Protein AF-A0A0P0NIZ8-F1 (afdb_monomer)

Secondary structure (DSSP, 8-state):
-TTTTTS-SEEETTEEESS----HHHHHHHHHHHHHTTT--------PPTT--S---------------------S--EEEEEEEESTTEEEEEETTPPPP-HHHHS-HHHHHHTEEEETTEEEEE-SSSEEEEEEEEE-SS-----STT-SEEEEEEEEESSSEEEEE-TTT--EEEEEE--SEEEEEEEEEE-GGGGGT-SSS---EEEEEEEE-S----EEEE-----

Structure (mmCIF, N/CA/C/O backbone):
data_AF-A0A0P0NIZ8-F1
#
_entry.id   AF-A0A0P0NIZ8-F1
#
loop_
_atom_site.group_PDB
_atom_site.id
_atom_site.type_symbol
_atom_site.label_atom_id
_atom_site.label_alt_id
_atom_site.label_comp_id
_atom_site.label_asym_id
_atom_site.label_entity_id
_atom_site.label_seq_id
_ato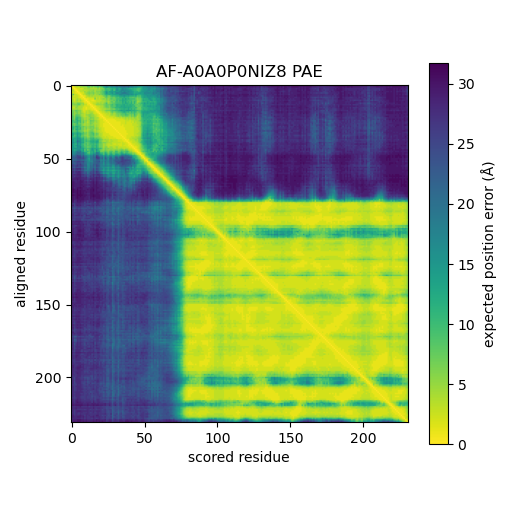m_site.pdbx_PDB_ins_code
_atom_site.Cartn_x
_atom_site.Cartn_y
_atom_site.Cartn_z
_atom_site.occupancy
_atom_site.B_iso_or_equiv
_atom_site.auth_seq_id
_atom_site.auth_comp_id
_atom_site.auth_asym_id
_atom_site.auth_atom_id
_atom_site.pdbx_PDB_model_num
ATOM 1 N N . MET A 1 1 ? -3.706 -0.511 -53.378 1.00 60.12 1 MET A N 1
ATOM 2 C CA . MET A 1 1 ? -2.814 -1.005 -52.304 1.00 60.12 1 MET A CA 1
ATOM 3 C C . MET A 1 1 ? -2.105 -2.236 -52.849 1.00 60.12 1 MET A C 1
ATOM 5 O O . MET A 1 1 ? -2.804 -3.134 -53.308 1.00 60.12 1 MET A O 1
ATOM 9 N N . LYS A 1 2 ? -0.767 -2.252 -52.887 1.00 68.38 2 LYS A N 1
ATOM 10 C CA . LYS A 1 2 ? 0.025 -3.245 -53.646 1.00 68.38 2 LYS A CA 1
ATOM 11 C C . LYS A 1 2 ? -0.230 -4.697 -53.205 1.00 68.38 2 LYS A C 1
ATOM 13 O O . LYS A 1 2 ? -0.306 -5.574 -54.055 1.00 68.38 2 LYS A O 1
ATOM 18 N N . ILE A 1 3 ? -0.518 -4.935 -51.918 1.00 69.38 3 ILE A N 1
ATOM 19 C CA . ILE A 1 3 ? -0.950 -6.257 -51.414 1.00 69.38 3 ILE A CA 1
ATOM 20 C C . ILE A 1 3 ? -2.269 -6.714 -52.054 1.00 69.38 3 ILE A C 1
ATOM 22 O O . ILE A 1 3 ? -2.374 -7.841 -52.527 1.00 69.38 3 ILE A O 1
ATOM 26 N N . LYS A 1 4 ? -3.288 -5.843 -52.094 1.00 70.69 4 LYS A N 1
ATOM 27 C CA . LYS A 1 4 ? -4.622 -6.182 -52.626 1.00 70.69 4 LYS A CA 1
ATOM 28 C C . LYS A 1 4 ? -4.586 -6.505 -54.127 1.00 70.69 4 LYS A C 1
ATOM 30 O O . LYS A 1 4 ? -5.431 -7.253 -54.603 1.00 70.69 4 LYS A O 1
ATOM 35 N N . ASN A 1 5 ? -3.599 -5.964 -54.839 1.00 76.31 5 ASN A N 1
ATOM 36 C CA . ASN A 1 5 ? -3.365 -6.221 -56.259 1.00 76.31 5 ASN A CA 1
ATOM 37 C C . ASN A 1 5 ? -2.444 -7.432 -56.514 1.00 76.31 5 ASN A C 1
ATOM 39 O O . ASN A 1 5 ? -2.192 -7.757 -57.669 1.00 76.31 5 ASN A O 1
ATOM 43 N N . GLY A 1 6 ? -1.929 -8.092 -55.467 1.00 73.69 6 GLY A N 1
ATOM 44 C CA . GLY A 1 6 ? -0.990 -9.213 -55.593 1.00 73.69 6 GLY A CA 1
ATOM 45 C C . GLY A 1 6 ? 0.450 -8.812 -55.943 1.00 73.69 6 GLY A C 1
ATOM 46 O O . GLY A 1 6 ? 1.266 -9.676 -56.242 1.00 73.69 6 GLY A O 1
ATOM 47 N N . GLU A 1 7 ? 0.778 -7.520 -55.889 1.00 72.44 7 GLU A N 1
ATOM 48 C CA . GLU A 1 7 ? 2.098 -6.965 -56.229 1.00 72.44 7 GLU A CA 1
ATOM 49 C C . GLU A 1 7 ? 3.090 -7.008 -55.047 1.00 72.44 7 GLU A C 1
ATOM 51 O O . GLU A 1 7 ? 4.260 -6.674 -55.216 1.00 72.44 7 GLU A O 1
ATOM 56 N N . ALA A 1 8 ? 2.642 -7.389 -53.843 1.00 72.56 8 ALA A N 1
ATOM 57 C CA . ALA A 1 8 ? 3.484 -7.531 -52.654 1.00 72.56 8 ALA A CA 1
ATOM 58 C C . ALA A 1 8 ? 2.950 -8.598 -51.682 1.00 72.56 8 ALA A C 1
ATOM 60 O O . ALA A 1 8 ? 1.738 -8.759 -51.532 1.00 72.56 8 ALA A O 1
ATOM 61 N N . VAL A 1 9 ? 3.858 -9.297 -50.989 1.00 76.12 9 VAL A N 1
ATOM 62 C CA . VAL A 1 9 ? 3.536 -10.401 -50.059 1.00 76.12 9 VAL A CA 1
ATOM 63 C C . VAL A 1 9 ? 3.119 -9.895 -48.672 1.00 76.12 9 VAL A C 1
ATOM 65 O O . VAL A 1 9 ? 2.267 -10.504 -48.019 1.00 76.12 9 VAL A O 1
ATOM 68 N N . TYR A 1 10 ? 3.726 -8.801 -48.206 1.00 75.56 10 TYR A N 1
ATOM 69 C CA . TYR A 1 10 ? 3.501 -8.210 -46.887 1.00 75.56 10 TYR A CA 1
ATOM 70 C C . TYR A 1 10 ? 3.932 -6.733 -46.876 1.00 75.56 10 TYR A C 1
ATOM 72 O O . TYR A 1 10 ? 4.846 -6.350 -47.605 1.00 75.56 10 TYR A O 1
ATOM 80 N N . GLU A 1 11 ? 3.289 -5.913 -46.048 1.00 77.00 11 GLU A N 1
ATOM 81 C CA . GLU A 1 11 ? 3.564 -4.480 -45.890 1.00 77.00 11 GLU A CA 1
ATOM 82 C C . GLU A 1 11 ? 3.472 -4.126 -44.404 1.00 77.00 11 GLU A C 1
ATOM 84 O O . GLU A 1 11 ? 2.542 -4.563 -43.723 1.00 77.00 11 GLU A O 1
ATOM 89 N N . ARG A 1 12 ? 4.428 -3.338 -43.908 1.00 68.88 12 ARG A N 1
ATOM 90 C CA . ARG A 1 12 ? 4.410 -2.741 -42.566 1.00 68.88 12 ARG A CA 1
ATOM 91 C C . ARG A 1 12 ? 4.925 -1.312 -42.666 1.00 68.88 12 ARG A C 1
ATOM 93 O O . ARG A 1 12 ? 5.978 -1.111 -43.261 1.00 68.88 12 ARG A O 1
ATOM 100 N N . ASP A 1 13 ? 4.198 -0.348 -42.106 1.00 66.81 13 ASP A N 1
ATOM 101 C CA . ASP A 1 13 ? 4.571 1.076 -42.103 1.00 66.81 13 ASP A CA 1
ATOM 102 C C . ASP A 1 13 ? 4.991 1.602 -43.488 1.00 66.81 13 ASP A C 1
ATOM 104 O O . ASP A 1 13 ? 5.983 2.310 -43.637 1.00 66.81 13 ASP A O 1
ATOM 108 N N . SER A 1 14 ? 4.236 1.238 -44.532 1.00 71.00 14 SER A N 1
ATOM 109 C CA . SER A 1 14 ? 4.512 1.578 -45.943 1.00 71.00 14 SER A CA 1
ATOM 110 C C . SER A 1 14 ? 5.771 0.936 -46.557 1.00 71.00 14 SER A C 1
ATOM 112 O O . SER A 1 14 ? 6.142 1.266 -47.685 1.00 71.00 14 SER A O 1
ATOM 114 N N . VAL A 1 15 ? 6.415 -0.010 -45.864 1.00 69.50 15 VAL A N 1
ATOM 115 C CA . VAL A 1 15 ? 7.552 -0.799 -46.363 1.00 69.50 15 VAL A CA 1
ATOM 116 C C . VAL A 1 15 ? 7.074 -2.179 -46.804 1.00 69.50 15 VAL A C 1
ATOM 118 O O . VAL A 1 15 ? 6.389 -2.877 -46.057 1.00 69.50 15 VAL A O 1
ATOM 121 N N . LEU A 1 16 ? 7.449 -2.584 -48.020 1.00 77.25 16 LEU A N 1
ATOM 122 C CA . LEU A 1 16 ? 7.128 -3.901 -48.573 1.00 77.25 16 LEU A CA 1
ATOM 123 C C . LEU A 1 16 ? 8.183 -4.931 -48.173 1.00 77.25 16 LEU A C 1
ATOM 125 O O . LEU A 1 16 ? 9.378 -4.641 -48.180 1.00 77.25 16 LEU A O 1
ATOM 129 N N . PHE A 1 17 ? 7.736 -6.150 -47.885 1.00 70.12 17 PHE A N 1
ATOM 130 C CA . PHE A 1 17 ? 8.608 -7.276 -47.572 1.00 70.12 17 PHE A CA 1
ATOM 131 C C . PHE A 1 17 ? 8.283 -8.470 -48.468 1.00 70.12 17 PHE A C 1
ATOM 133 O O . PHE A 1 17 ? 7.116 -8.803 -48.687 1.00 70.12 17 PHE A O 1
ATOM 140 N N . ASP A 1 18 ? 9.329 -9.172 -48.901 1.00 77.06 18 ASP A N 1
ATOM 141 C CA . ASP A 1 18 ? 9.214 -10.366 -49.751 1.00 77.06 18 ASP A CA 1
ATOM 142 C C . ASP A 1 18 ? 8.766 -11.616 -48.974 1.00 77.06 18 ASP A C 1
ATOM 144 O O . ASP A 1 18 ? 8.373 -12.625 -49.557 1.00 77.06 18 ASP A O 1
ATOM 148 N N . LYS A 1 19 ? 8.808 -11.559 -47.637 1.00 73.62 19 LYS A N 1
ATOM 149 C CA . LYS A 1 19 ? 8.381 -12.632 -46.733 1.00 73.62 19 LYS A CA 1
ATOM 150 C C . LYS A 1 19 ? 7.502 -12.085 -45.617 1.00 73.62 19 LYS A C 1
ATOM 152 O O . LYS A 1 19 ? 7.750 -10.998 -45.099 1.00 73.62 19 LYS A O 1
ATOM 157 N N . LYS A 1 20 ? 6.507 -12.872 -45.198 1.00 73.88 20 LYS A N 1
ATOM 158 C CA . LYS A 1 20 ? 5.717 -12.558 -44.001 1.00 73.88 20 LYS A CA 1
ATOM 159 C C . LYS A 1 20 ? 6.615 -12.651 -42.771 1.00 73.88 20 LYS A C 1
ATOM 161 O O . LYS A 1 20 ? 7.209 -13.696 -42.513 1.00 73.88 20 LYS A O 1
ATOM 166 N N . ILE A 1 21 ? 6.707 -11.559 -42.021 1.00 67.69 21 ILE A N 1
ATOM 167 C CA . ILE A 1 21 ? 7.424 -11.506 -40.748 1.00 67.69 21 ILE A CA 1
ATOM 168 C C . ILE A 1 21 ? 6.370 -11.505 -39.647 1.00 67.69 21 ILE A C 1
ATOM 170 O O . ILE A 1 21 ? 5.616 -10.546 -39.509 1.00 67.69 21 ILE A O 1
ATOM 174 N N . TYR A 1 22 ? 6.303 -12.596 -38.887 1.00 69.88 22 TYR A N 1
ATOM 175 C CA . TYR A 1 22 ? 5.360 -12.732 -37.782 1.00 69.88 22 TYR A CA 1
ATOM 176 C C . TYR A 1 22 ? 5.986 -12.230 -36.475 1.00 69.88 22 TYR A C 1
ATOM 178 O O . TYR A 1 22 ? 7.102 -12.642 -36.143 1.00 69.88 22 TYR A O 1
ATOM 186 N N . PRO A 1 23 ? 5.286 -11.387 -35.696 1.00 69.75 23 PRO A N 1
ATOM 187 C CA . PRO A 1 23 ? 5.745 -10.984 -34.375 1.00 69.75 23 PRO A CA 1
ATOM 188 C C . PRO A 1 23 ? 5.467 -12.114 -33.371 1.00 69.75 23 PRO A C 1
ATOM 190 O O . PRO A 1 23 ? 4.468 -12.103 -32.656 1.00 69.75 23 PRO A O 1
ATOM 193 N N . TYR A 1 24 ? 6.333 -13.130 -33.340 1.00 72.62 24 TYR A N 1
ATOM 194 C CA . TYR A 1 24 ? 6.131 -14.332 -32.519 1.00 72.62 24 TYR A CA 1
ATOM 195 C C . TYR A 1 24 ? 5.934 -14.037 -31.029 1.00 72.62 24 TYR A C 1
ATOM 197 O O . TYR A 1 24 ? 5.112 -14.693 -30.394 1.00 72.62 24 TYR A O 1
ATOM 205 N N . SER A 1 25 ? 6.635 -13.044 -30.478 1.00 69.38 25 SER A N 1
ATOM 206 C CA . SER A 1 25 ? 6.474 -12.616 -29.082 1.00 69.38 25 SER A CA 1
ATOM 207 C C . SER A 1 25 ? 5.047 -12.142 -28.797 1.00 69.38 25 SER A C 1
ATOM 209 O O . SER A 1 25 ? 4.418 -12.608 -27.852 1.00 69.38 25 SER A O 1
ATOM 211 N N . VAL A 1 26 ? 4.505 -11.294 -29.674 1.00 70.44 26 VAL A N 1
ATOM 212 C CA . VAL A 1 26 ? 3.126 -10.791 -29.604 1.00 70.44 26 VAL A CA 1
ATOM 213 C C . VAL A 1 26 ? 2.130 -11.939 -29.701 1.00 70.44 26 VAL A C 1
ATOM 215 O O . VAL A 1 26 ? 1.246 -12.071 -28.861 1.00 70.44 26 VAL A O 1
ATOM 218 N N . ILE A 1 27 ? 2.285 -12.793 -30.715 1.00 77.00 27 ILE A N 1
ATOM 219 C CA . ILE A 1 27 ? 1.380 -13.924 -30.951 1.00 77.00 27 ILE A CA 1
ATOM 220 C C . ILE A 1 27 ? 1.380 -14.866 -29.743 1.00 77.00 27 ILE A C 1
ATOM 222 O O . ILE A 1 27 ? 0.319 -15.309 -29.312 1.00 77.00 27 ILE A O 1
ATOM 226 N N . THR A 1 28 ? 2.552 -15.137 -29.165 1.00 75.31 28 THR A N 1
ATOM 227 C CA . THR A 1 28 ? 2.692 -16.003 -27.986 1.00 75.31 28 THR A CA 1
ATOM 228 C C . THR A 1 28 ? 2.049 -15.376 -26.752 1.00 75.31 28 THR A C 1
ATOM 230 O O . THR A 1 28 ? 1.343 -16.071 -26.027 1.00 75.31 28 THR A O 1
ATOM 233 N N . ALA A 1 29 ? 2.220 -14.070 -26.534 1.00 73.75 29 ALA A N 1
ATOM 234 C CA . ALA A 1 29 ? 1.594 -13.364 -25.419 1.00 73.75 29 ALA A CA 1
ATOM 235 C C . ALA A 1 29 ? 0.059 -13.340 -25.539 1.00 73.75 29 ALA A C 1
ATOM 237 O O . ALA A 1 29 ? -0.638 -13.622 -24.567 1.00 73.75 29 ALA A O 1
ATOM 238 N N . LEU A 1 30 ? -0.474 -13.087 -26.740 1.00 79.19 30 LEU A N 1
ATOM 239 C CA . LEU A 1 30 ? -1.917 -13.139 -27.009 1.00 79.19 30 LEU A CA 1
A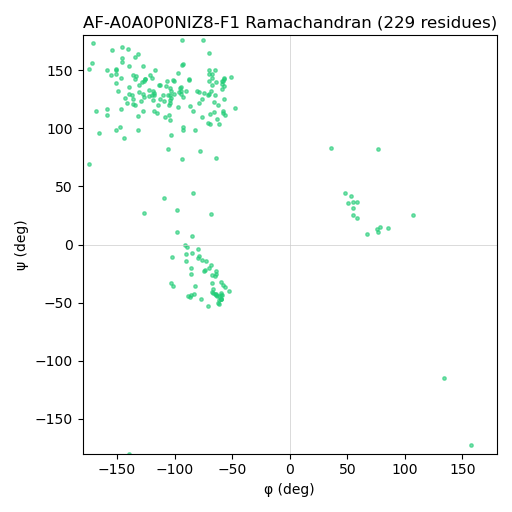TOM 240 C C . LEU A 1 30 ? -2.473 -14.556 -26.822 1.00 79.19 30 LEU A C 1
ATOM 242 O O . LEU A 1 30 ? -3.525 -14.730 -26.210 1.00 79.19 30 LEU A O 1
ATOM 246 N N . LEU A 1 31 ? -1.758 -15.577 -27.301 1.00 82.00 31 LEU A N 1
ATOM 247 C CA . LEU A 1 31 ? -2.151 -16.974 -27.120 1.00 82.00 31 LEU A CA 1
ATOM 248 C C . LEU A 1 31 ? -2.157 -17.366 -25.638 1.00 82.00 31 LEU A C 1
ATOM 250 O O . LEU A 1 31 ? -3.107 -17.989 -25.169 1.00 82.00 31 LEU A O 1
ATOM 254 N N . TYR A 1 32 ? -1.127 -16.968 -24.893 1.00 76.88 32 TYR A N 1
ATOM 255 C CA . TYR A 1 32 ? -1.057 -17.175 -23.451 1.00 76.88 32 TYR A CA 1
ATOM 256 C C . TYR A 1 32 ? -2.223 -16.486 -22.731 1.00 76.88 32 TYR A C 1
ATOM 258 O O . TYR A 1 32 ? -2.899 -17.118 -21.920 1.00 76.88 32 TYR A O 1
ATOM 266 N N . ALA A 1 33 ? -2.521 -15.228 -23.062 1.00 76.75 33 ALA A N 1
ATOM 267 C CA . ALA A 1 33 ? -3.657 -14.503 -22.497 1.00 76.75 33 ALA A CA 1
ATOM 268 C C . ALA A 1 33 ? -4.991 -15.211 -22.792 1.00 76.75 33 ALA A C 1
ATOM 270 O O . ALA A 1 33 ? -5.801 -15.391 -21.885 1.00 76.75 33 ALA A O 1
ATOM 271 N N . ALA A 1 34 ? -5.189 -15.686 -24.027 1.00 81.88 34 ALA A N 1
ATOM 272 C CA . ALA A 1 34 ? -6.382 -16.431 -24.418 1.00 81.88 34 ALA A CA 1
ATOM 273 C C . ALA A 1 34 ? -6.548 -17.715 -23.593 1.00 81.88 34 ALA A C 1
ATOM 275 O O . ALA A 1 34 ? -7.628 -17.954 -23.060 1.00 81.88 34 ALA A O 1
ATOM 276 N N . ILE A 1 35 ? -5.484 -18.510 -23.432 1.00 79.44 35 ILE A N 1
ATOM 277 C CA . ILE A 1 35 ? -5.513 -19.752 -22.640 1.00 79.44 35 ILE A CA 1
ATOM 278 C C . ILE A 1 35 ? -5.927 -19.465 -21.192 1.00 79.44 35 ILE A C 1
ATOM 280 O O . ILE A 1 35 ? -6.773 -20.166 -20.639 1.00 79.44 35 ILE A O 1
ATOM 284 N N . ASN A 1 36 ? -5.383 -18.402 -20.599 1.00 74.19 36 ASN A N 1
ATOM 285 C CA . ASN A 1 36 ? -5.707 -18.002 -19.229 1.00 74.19 36 ASN A CA 1
ATOM 286 C C . ASN A 1 36 ? -7.107 -17.376 -19.087 1.00 74.19 36 ASN A C 1
ATOM 288 O O . ASN A 1 36 ? -7.628 -17.285 -17.980 1.00 74.19 36 ASN A O 1
ATOM 292 N N . CYS A 1 37 ? -7.740 -16.998 -20.198 1.00 72.44 37 CYS A N 1
ATOM 293 C CA . CYS A 1 37 ? -9.093 -16.446 -20.257 1.00 72.44 37 CYS A CA 1
ATOM 294 C C . CYS A 1 37 ? -10.088 -17.441 -20.884 1.00 72.44 37 CYS A C 1
ATOM 296 O O . CYS A 1 37 ? -10.945 -17.054 -21.677 1.00 72.44 37 CYS A O 1
ATOM 298 N N . ASN A 1 38 ? -9.979 -18.736 -20.561 1.00 81.56 38 ASN A N 1
ATOM 299 C CA . ASN A 1 38 ? -10.848 -19.805 -21.083 1.00 81.56 38 ASN A CA 1
ATOM 300 C C . ASN A 1 38 ? -10.931 -19.846 -22.622 1.00 81.56 38 ASN A C 1
ATOM 302 O O . ASN A 1 38 ? -12.005 -20.031 -23.195 1.00 81.56 38 ASN A O 1
ATOM 306 N N . ASN A 1 39 ? -9.794 -19.670 -23.298 1.00 80.12 39 ASN A N 1
ATOM 307 C CA . ASN A 1 39 ? -9.677 -19.573 -24.758 1.00 80.12 39 ASN A CA 1
ATOM 308 C C . ASN A 1 39 ? -10.490 -18.427 -25.387 1.00 80.12 39 ASN A C 1
ATOM 310 O O . ASN A 1 39 ? -10.798 -18.472 -26.578 1.00 80.12 39 ASN A O 1
ATOM 314 N N . SER A 1 40 ? -10.823 -17.393 -24.614 1.00 73.94 40 SER A N 1
ATOM 315 C CA . SER A 1 40 ? -11.511 -16.195 -25.091 1.00 73.94 40 SER A CA 1
ATOM 316 C C . SER A 1 40 ? -10.583 -14.990 -24.996 1.00 73.94 40 SER A C 1
ATOM 318 O O . SER A 1 40 ? -10.074 -14.675 -23.925 1.00 73.94 40 SER A O 1
ATOM 320 N N . LEU A 1 41 ? -10.388 -14.281 -26.107 1.00 79.19 41 LEU A N 1
ATOM 321 C CA . LEU A 1 41 ? -9.575 -13.068 -26.160 1.00 79.19 41 LEU A CA 1
ATOM 322 C C . LEU A 1 41 ? -10.291 -12.000 -26.986 1.00 79.19 41 LEU A C 1
ATOM 324 O O . LEU A 1 41 ? -10.551 -12.205 -28.169 1.00 79.19 41 LEU A O 1
ATOM 328 N N . ASN A 1 42 ? -10.571 -10.854 -26.365 1.00 73.44 42 ASN A N 1
ATOM 329 C CA . ASN A 1 42 ? -11.090 -9.668 -27.042 1.00 73.44 42 ASN A CA 1
ATOM 330 C C . ASN A 1 42 ? -9.984 -8.614 -27.088 1.00 73.44 42 ASN A C 1
ATOM 332 O O . ASN A 1 42 ? -9.616 -8.060 -26.056 1.00 73.44 42 ASN A O 1
ATOM 336 N N . VAL A 1 43 ? -9.449 -8.358 -28.281 1.00 69.56 43 VAL A N 1
ATOM 337 C CA . VAL A 1 43 ? -8.431 -7.325 -28.509 1.00 69.56 43 VAL A CA 1
ATOM 338 C C . VAL A 1 43 ? -9.139 -6.076 -29.022 1.00 69.56 43 VAL A C 1
ATOM 340 O O . VAL A 1 43 ? -9.794 -6.133 -30.060 1.00 69.56 43 VAL A O 1
ATOM 343 N N . ILE A 1 44 ? -9.047 -4.975 -28.272 1.00 66.06 44 ILE A N 1
ATOM 344 C CA . ILE A 1 44 ? -9.712 -3.705 -28.610 1.00 66.06 44 ILE A CA 1
ATOM 345 C C . ILE A 1 44 ? -8.843 -2.878 -29.563 1.00 66.06 44 ILE A C 1
ATOM 347 O O . ILE A 1 44 ? -9.355 -2.345 -30.543 1.00 66.06 44 ILE A O 1
ATOM 351 N N . ASP A 1 45 ? -7.538 -2.806 -29.296 1.00 55.59 45 ASP A N 1
ATOM 352 C CA . ASP A 1 45 ? -6.556 -2.133 -30.144 1.00 55.59 45 ASP A CA 1
ATOM 353 C C . ASP A 1 45 ? -5.179 -2.796 -29.990 1.00 55.59 45 ASP A C 1
ATOM 355 O O . ASP A 1 45 ? -4.863 -3.373 -28.946 1.00 55.59 45 ASP A O 1
ATOM 359 N N . PHE A 1 46 ? -4.376 -2.744 -31.049 1.00 60.19 46 PHE A N 1
ATOM 360 C CA . PHE A 1 46 ? -3.004 -3.230 -31.073 1.00 60.19 46 PHE A CA 1
ATOM 361 C C . PHE A 1 46 ? -2.167 -2.369 -32.028 1.00 60.19 46 PHE A C 1
ATOM 363 O O . PHE A 1 46 ? -2.199 -2.562 -33.245 1.00 60.19 46 PHE A O 1
ATOM 370 N N . GLY A 1 47 ? -1.385 -1.436 -31.481 1.00 56.84 47 GLY A N 1
ATOM 371 C CA . GLY A 1 47 ? -0.510 -0.564 -32.261 1.00 56.84 47 GLY A CA 1
ATOM 372 C C . GLY A 1 47 ? 0.382 0.319 -31.388 1.00 56.84 47 G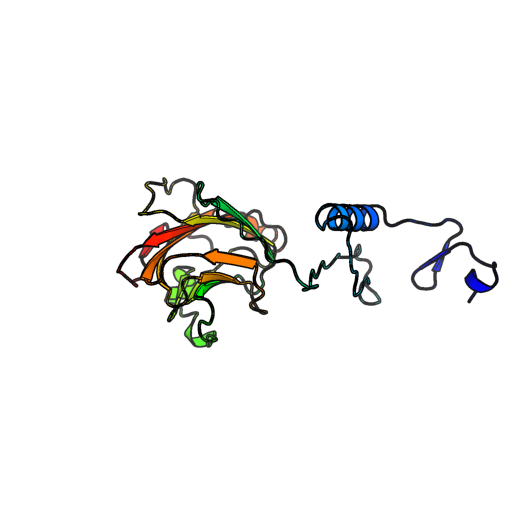LY A C 1
ATOM 373 O O . GLY A 1 47 ? 0.026 0.662 -30.265 1.00 56.84 47 GLY A O 1
ATOM 374 N N . GLY A 1 48 ? 1.561 0.669 -31.906 1.00 54.84 48 GLY A N 1
ATOM 375 C CA . GLY A 1 48 ? 2.417 1.720 -31.353 1.00 54.84 48 GLY A CA 1
ATOM 376 C C . GLY A 1 48 ? 2.196 3.029 -32.111 1.00 54.84 48 GLY A C 1
ATOM 377 O O . GLY A 1 48 ? 1.908 3.008 -33.307 1.00 54.84 48 GLY A O 1
ATOM 378 N N . SER A 1 49 ? 2.319 4.165 -31.421 1.00 40.78 49 SER A N 1
ATOM 379 C CA . SER A 1 49 ? 2.246 5.492 -32.043 1.00 40.78 49 SER A CA 1
ATOM 380 C C . SER A 1 49 ? 3.298 5.639 -33.153 1.00 40.78 49 SER A C 1
ATOM 382 O O . SER A 1 49 ? 4.448 5.225 -32.988 1.00 40.78 49 SER A O 1
ATOM 384 N N . LEU A 1 50 ? 2.886 6.220 -34.282 1.00 39.50 50 LEU A N 1
ATOM 385 C CA . LEU A 1 50 ? 3.701 6.484 -35.469 1.00 39.50 50 LEU A CA 1
ATOM 386 C C . LEU A 1 50 ? 5.048 7.141 -35.102 1.00 39.50 50 LEU A C 1
ATOM 388 O O . LEU A 1 50 ? 5.073 8.271 -34.621 1.00 39.50 50 LEU A O 1
ATOM 392 N N . GLY A 1 51 ? 6.163 6.463 -35.405 1.00 37.62 51 GLY A N 1
ATOM 393 C CA . GLY A 1 51 ? 7.471 7.112 -35.572 1.00 37.62 51 GLY A CA 1
ATOM 394 C C . GLY A 1 51 ? 8.533 6.931 -34.481 1.00 37.62 51 GLY A C 1
ATOM 395 O O . GLY A 1 51 ? 9.412 7.782 -34.389 1.00 37.62 51 GLY A O 1
ATOM 396 N N . SER A 1 52 ? 8.523 5.858 -33.685 1.00 36.84 52 SER A N 1
ATOM 397 C CA . SER A 1 52 ? 9.675 5.539 -32.822 1.00 36.84 52 SER A CA 1
ATOM 398 C C . SER A 1 52 ? 10.263 4.169 -33.157 1.00 36.84 52 SER A C 1
ATOM 400 O O . SER A 1 52 ? 9.541 3.178 -33.199 1.00 36.84 52 SER A O 1
ATOM 402 N N . ASP A 1 53 ? 11.581 4.109 -33.371 1.00 39.72 53 ASP A N 1
ATOM 403 C CA . ASP A 1 53 ? 12.376 2.888 -33.609 1.00 39.72 53 ASP A CA 1
ATOM 404 C C . ASP A 1 53 ? 12.481 1.971 -32.363 1.00 39.72 53 ASP A C 1
ATOM 406 O O . ASP A 1 53 ? 13.435 1.211 -32.193 1.00 39.72 53 ASP A O 1
ATOM 410 N N . LEU A 1 54 ? 11.503 2.038 -31.457 1.00 34.34 54 LEU A N 1
ATOM 411 C CA . LEU A 1 54 ? 11.413 1.207 -30.262 1.00 34.34 54 LEU A CA 1
ATOM 412 C C . LEU A 1 54 ? 10.684 -0.108 -30.594 1.00 34.34 54 LEU A C 1
ATOM 414 O O . LEU A 1 54 ? 9.709 -0.100 -31.351 1.00 34.34 54 LEU A O 1
ATOM 418 N N . PRO A 1 55 ? 11.098 -1.257 -30.025 1.00 36.97 55 PRO A N 1
ATOM 419 C CA . PRO A 1 55 ? 10.308 -2.477 -30.128 1.00 36.97 55 PRO A CA 1
ATOM 420 C C . PRO A 1 55 ? 8.901 -2.223 -29.551 1.00 36.97 55 PRO A C 1
ATOM 422 O O . PRO A 1 55 ? 8.769 -1.483 -28.573 1.00 36.97 55 PRO A O 1
ATOM 425 N N . PRO A 1 56 ? 7.840 -2.801 -30.142 1.00 39.50 56 PRO A N 1
ATOM 426 C CA . PRO A 1 56 ? 6.467 -2.502 -29.751 1.00 39.50 56 PRO A CA 1
ATOM 427 C C . PRO A 1 56 ? 6.253 -2.809 -28.263 1.00 39.50 56 PRO A C 1
ATOM 429 O O . PRO A 1 56 ? 6.318 -3.968 -27.853 1.00 39.50 56 PRO A O 1
ATOM 432 N N . LYS A 1 57 ? 5.987 -1.772 -27.458 1.00 40.16 57 LYS A N 1
ATOM 433 C CA . LYS A 1 57 ? 5.509 -1.920 -26.078 1.00 40.16 57 LYS A CA 1
ATOM 434 C C . LYS A 1 57 ? 4.078 -2.466 -26.138 1.00 40.16 57 LYS A C 1
ATOM 436 O O . LYS A 1 57 ? 3.181 -1.783 -26.630 1.00 40.16 57 LYS A O 1
ATOM 441 N N . LEU A 1 58 ? 3.861 -3.707 -25.692 1.00 36.03 58 LEU A N 1
ATOM 442 C CA . LEU A 1 58 ? 2.510 -4.252 -25.537 1.00 36.03 58 LEU A CA 1
ATOM 443 C C . LEU A 1 58 ? 1.871 -3.655 -24.281 1.00 36.03 58 LEU A C 1
ATOM 445 O O . LEU A 1 58 ? 2.234 -4.030 -23.170 1.00 36.03 58 LEU A O 1
ATOM 449 N N . TYR A 1 59 ? 0.877 -2.789 -24.459 1.00 33.72 59 TYR A N 1
ATOM 450 C CA . TYR A 1 59 ? -0.084 -2.479 -23.405 1.00 33.72 59 TYR A CA 1
ATOM 451 C C . TYR A 1 59 ? -1.192 -3.540 -23.423 1.00 33.72 59 TYR A C 1
ATOM 4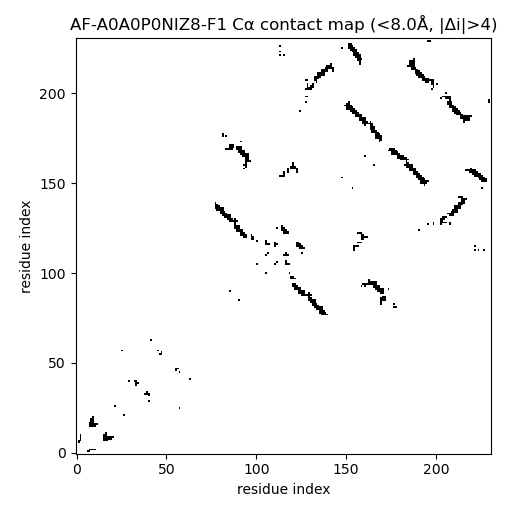53 O O . TYR A 1 59 ? -1.941 -3.643 -24.393 1.00 33.72 59 TYR A O 1
ATOM 461 N N . PHE A 1 60 ? -1.310 -4.340 -22.361 1.00 34.16 60 PHE A N 1
ATOM 462 C CA . PHE A 1 60 ? -2.479 -5.193 -22.141 1.00 34.16 60 PHE A CA 1
ATOM 463 C C . PHE A 1 60 ? -3.496 -4.443 -21.276 1.00 34.16 60 PHE A C 1
ATOM 465 O O . PHE A 1 60 ? -3.360 -4.385 -20.059 1.00 34.16 60 PHE A O 1
ATOM 472 N N . GLY A 1 61 ? -4.536 -3.886 -21.899 1.00 31.33 61 GLY A N 1
ATOM 473 C CA . GLY A 1 61 ? -5.750 -3.464 -21.199 1.00 31.33 61 GLY A CA 1
ATOM 474 C C . GLY A 1 61 ? -6.776 -4.595 -21.219 1.00 31.33 61 GLY A C 1
ATOM 475 O O . GLY A 1 61 ? -7.468 -4.777 -22.219 1.00 31.33 61 GLY A O 1
ATOM 476 N N . LEU A 1 62 ? -6.878 -5.379 -20.142 1.00 31.39 62 LEU A N 1
ATOM 477 C CA . LEU A 1 62 ? -7.949 -6.368 -19.989 1.00 31.39 62 LEU A CA 1
ATOM 478 C C . LEU A 1 62 ? -9.211 -5.659 -19.471 1.00 31.39 62 LEU A C 1
ATOM 480 O O . LEU A 1 62 ? -9.353 -5.440 -18.274 1.00 31.39 62 LEU A O 1
ATOM 484 N N . PHE A 1 63 ? -10.155 -5.328 -20.353 1.00 31.52 63 PHE A N 1
ATOM 485 C CA . PHE A 1 63 ? -11.518 -4.985 -19.938 1.00 31.52 63 PHE A CA 1
ATOM 486 C C . PHE A 1 63 ? -12.553 -5.693 -20.810 1.00 31.52 63 PHE A C 1
ATOM 488 O O . PHE A 1 63 ? -12.619 -5.518 -22.023 1.00 31.52 63 PHE A O 1
ATOM 495 N N . GLY A 1 64 ? -13.386 -6.499 -20.153 1.00 30.72 64 GLY A N 1
ATOM 496 C CA . GLY A 1 64 ? -14.465 -7.253 -20.778 1.00 30.72 64 GLY A CA 1
ATOM 497 C C . GLY A 1 64 ? -15.324 -7.978 -19.748 1.00 30.72 64 GLY A C 1
ATOM 498 O O . GLY A 1 64 ? -15.312 -9.202 -19.670 1.00 30.72 64 GLY A O 1
ATOM 499 N N . LEU A 1 65 ? -16.079 -7.213 -18.958 1.00 36.69 65 LEU A N 1
ATOM 500 C CA . LEU A 1 65 ? -17.211 -7.708 -18.174 1.00 36.69 65 LEU A CA 1
ATOM 501 C C . LEU A 1 65 ? -18.238 -8.391 -19.092 1.00 36.69 65 LEU A C 1
ATOM 503 O O . LEU A 1 65 ? -18.788 -7.743 -19.982 1.00 36.69 65 LEU A O 1
ATOM 507 N N . LYS A 1 66 ? -18.587 -9.647 -18.788 1.00 29.69 66 LYS A N 1
ATOM 508 C CA . LYS A 1 66 ? -19.986 -10.092 -18.644 1.00 29.69 66 LYS A CA 1
ATOM 509 C C . LYS A 1 66 ? -20.079 -11.486 -18.013 1.00 29.69 66 LYS A C 1
ATOM 511 O O . LYS A 1 66 ? -19.739 -12.486 -18.627 1.00 29.69 66 LYS A O 1
ATOM 516 N N . GLY A 1 67 ? -20.667 -11.513 -16.815 1.00 34.25 67 GLY A N 1
ATOM 517 C CA . GLY A 1 67 ? -21.660 -12.517 -16.430 1.00 34.25 67 GLY A CA 1
ATOM 518 C C . GLY A 1 67 ? -21.156 -13.914 -16.079 1.00 34.25 67 GLY A C 1
ATOM 519 O O . GLY A 1 67 ? -21.318 -14.846 -16.854 1.00 34.25 67 GLY A O 1
ATOM 520 N N . GLY A 1 68 ? -20.702 -14.088 -14.841 1.00 26.31 68 GLY A N 1
ATOM 521 C CA . GLY A 1 68 ? -20.574 -15.408 -14.235 1.00 26.31 68 GLY A CA 1
ATOM 522 C C . GLY A 1 68 ? -20.374 -15.293 -12.735 1.00 26.31 68 GLY A C 1
ATOM 523 O O . GLY A 1 68 ? -19.256 -15.101 -12.278 1.00 26.31 68 GLY A O 1
ATOM 524 N N . ARG A 1 69 ? -21.460 -15.409 -11.960 1.00 38.62 69 ARG A N 1
ATOM 525 C CA . ARG A 1 69 ? -21.366 -15.678 -10.520 1.00 38.62 69 ARG A CA 1
ATOM 526 C C . ARG A 1 69 ? -20.556 -16.959 -10.342 1.00 38.62 69 ARG A C 1
ATOM 528 O O . ARG A 1 69 ? -21.054 -18.027 -10.680 1.00 38.62 69 ARG A O 1
ATOM 535 N N . HIS A 1 70 ? -19.355 -16.861 -9.792 1.00 31.00 70 HIS A N 1
ATOM 536 C CA . HIS A 1 70 ? -18.701 -17.998 -9.164 1.00 31.00 70 HIS A CA 1
ATOM 537 C C . HIS A 1 70 ? -18.172 -17.567 -7.805 1.00 31.00 70 HIS A C 1
ATOM 539 O O . HIS A 1 70 ? -17.118 -16.954 -7.680 1.00 31.00 70 HIS A O 1
ATOM 545 N N . ASN A 1 71 ? -18.968 -17.907 -6.792 1.00 27.56 71 ASN A N 1
ATOM 546 C CA . ASN A 1 71 ? -18.550 -17.935 -5.404 1.00 27.56 71 ASN A CA 1
ATOM 547 C C . ASN A 1 71 ? -17.359 -18.890 -5.281 1.00 27.56 71 ASN A C 1
ATOM 549 O O . ASN A 1 71 ? -17.531 -20.103 -5.411 1.00 27.56 71 ASN A O 1
ATOM 553 N N . TYR A 1 72 ? -16.182 -18.361 -4.972 1.00 27.27 72 TYR A N 1
ATOM 554 C CA . TYR A 1 72 ? -15.115 -19.148 -4.369 1.00 27.27 72 TYR A CA 1
ATOM 555 C C . TYR A 1 72 ? -15.015 -18.773 -2.894 1.00 27.27 72 TYR A C 1
ATOM 557 O O . TYR A 1 72 ? -14.155 -18.005 -2.483 1.00 27.27 72 TYR A O 1
ATOM 565 N N . TYR A 1 73 ? -15.878 -19.368 -2.066 1.00 32.69 73 TYR A N 1
ATOM 566 C CA . TYR A 1 73 ? -15.543 -19.510 -0.653 1.00 32.69 73 TYR A CA 1
ATOM 567 C C . TYR A 1 73 ? -14.407 -20.524 -0.547 1.00 32.69 73 TYR A C 1
ATOM 569 O O . TYR A 1 73 ? -14.622 -21.735 -0.649 1.00 32.69 73 TYR A O 1
ATOM 577 N N . ARG A 1 74 ? -13.183 -20.043 -0.323 1.00 29.50 74 ARG A N 1
ATOM 578 C CA . ARG A 1 74 ? -12.109 -20.895 0.184 1.00 29.50 74 ARG A CA 1
ATOM 579 C C . ARG A 1 74 ? -11.211 -20.124 1.140 1.00 29.50 74 ARG A C 1
ATOM 581 O O . ARG A 1 74 ? -10.216 -19.531 0.758 1.00 29.50 74 ARG A O 1
ATOM 588 N N . ASN A 1 75 ? -11.564 -20.214 2.415 1.00 34.78 75 ASN A N 1
ATOM 589 C CA . ASN A 1 75 ? -10.678 -19.906 3.525 1.00 34.78 75 ASN A CA 1
ATOM 590 C C . ASN A 1 75 ? -9.470 -20.865 3.489 1.00 34.78 75 ASN A C 1
ATOM 592 O O . ASN A 1 75 ? -9.636 -22.045 3.809 1.00 34.78 75 ASN A O 1
ATOM 596 N N . ARG A 1 76 ? -8.298 -20.389 3.038 1.00 35.72 76 ARG A N 1
ATOM 597 C CA . ARG A 1 76 ? -6.964 -20.996 3.237 1.00 35.72 76 ARG A CA 1
ATOM 598 C C . ARG A 1 76 ? -5.887 -19.918 3.059 1.00 35.72 76 ARG A C 1
ATOM 600 O O . ARG A 1 76 ? -5.678 -19.491 1.935 1.00 35.72 76 ARG A O 1
ATOM 607 N N . ASN A 1 77 ? -5.196 -19.548 4.141 1.00 41.75 77 ASN A N 1
ATOM 608 C CA . ASN A 1 77 ? -3.951 -18.760 4.174 1.00 41.75 77 ASN A CA 1
ATOM 609 C C . ASN A 1 77 ? -3.861 -17.657 3.097 1.00 41.75 77 ASN A C 1
ATOM 611 O O . ASN A 1 77 ? -3.250 -17.874 2.052 1.00 41.75 77 ASN A O 1
ATOM 615 N N . ASN A 1 78 ? -4.454 -16.489 3.370 1.00 51.75 78 ASN A N 1
ATOM 616 C CA . ASN A 1 78 ? -4.566 -15.338 2.461 1.00 51.75 78 ASN A CA 1
ATOM 617 C C . ASN A 1 78 ? -3.198 -14.727 2.099 1.00 51.75 78 ASN A C 1
ATOM 619 O O . ASN A 1 78 ? -2.834 -13.672 2.606 1.00 51.75 78 ASN A O 1
ATOM 623 N N . MET A 1 79 ? -2.423 -15.392 1.246 1.00 57.31 79 MET A N 1
ATOM 624 C CA . MET A 1 79 ? -1.249 -14.833 0.579 1.00 57.31 79 MET A CA 1
ATOM 625 C C . MET A 1 79 ? -1.609 -14.534 -0.872 1.00 57.31 79 MET A C 1
ATOM 627 O O . MET A 1 79 ? -1.697 -15.455 -1.681 1.00 57.31 79 MET A O 1
ATOM 631 N N . ASN A 1 80 ? -1.753 -13.252 -1.202 1.00 81.81 80 ASN A N 1
ATOM 632 C CA . ASN A 1 80 ? -1.998 -12.796 -2.567 1.00 81.81 80 ASN A CA 1
ATOM 633 C C . ASN A 1 80 ? -0.712 -12.188 -3.131 1.00 81.81 80 ASN A C 1
ATOM 635 O O . ASN A 1 80 ? -0.171 -11.236 -2.565 1.00 81.81 80 ASN A O 1
ATOM 639 N N . LYS A 1 81 ? -0.207 -12.752 -4.233 1.00 91.00 81 LYS A N 1
ATOM 640 C CA . LYS A 1 81 ? 0.859 -12.118 -5.015 1.00 91.00 81 LYS A CA 1
ATOM 641 C C . LYS A 1 81 ? 0.226 -11.025 -5.876 1.00 91.00 81 LYS A C 1
ATOM 643 O O . LYS A 1 81 ? -0.777 -11.279 -6.535 1.00 91.00 81 LYS A O 1
ATOM 648 N N . LEU A 1 82 ? 0.819 -9.842 -5.849 1.00 91.50 82 LEU A N 1
ATOM 649 C CA . LEU A 1 82 ? 0.455 -8.687 -6.656 1.00 91.50 82 LEU A CA 1
ATOM 650 C C . LEU A 1 82 ? 1.597 -8.415 -7.635 1.00 91.50 82 LEU A C 1
ATOM 652 O O . LEU A 1 82 ? 2.769 -8.514 -7.267 1.00 91.50 82 LEU A O 1
ATOM 656 N N . ASP A 1 83 ? 1.228 -8.123 -8.872 1.00 92.62 83 ASP A N 1
ATOM 657 C CA . ASP A 1 83 ? 2.130 -7.914 -10.000 1.00 92.62 83 ASP A CA 1
ATOM 658 C C . ASP A 1 83 ? 1.413 -6.945 -10.947 1.00 92.62 83 ASP A C 1
ATOM 660 O O . ASP A 1 83 ? 0.437 -7.323 -11.601 1.00 92.62 83 ASP A O 1
ATOM 664 N N . PHE A 1 84 ? 1.762 -5.663 -10.870 1.00 90.06 84 PHE A N 1
ATOM 665 C CA . PHE A 1 84 ? 1.003 -4.586 -11.510 1.00 90.06 84 PHE A CA 1
ATOM 666 C C . PHE A 1 84 ? 1.882 -3.372 -11.805 1.00 90.06 84 PHE A C 1
ATOM 668 O O . PHE A 1 84 ? 2.999 -3.272 -11.310 1.00 90.06 84 PHE A O 1
ATOM 675 N N . TYR A 1 85 ? 1.367 -2.447 -12.613 1.00 88.75 85 TYR A N 1
ATOM 676 C CA . TYR A 1 85 ? 2.026 -1.177 -12.909 1.00 88.75 85 TYR A CA 1
ATOM 677 C C . TYR A 1 85 ? 1.319 -0.035 -12.189 1.00 88.75 85 TYR A C 1
ATOM 679 O O . TYR A 1 85 ? 0.091 -0.008 -12.134 1.00 88.75 85 TYR A O 1
ATOM 687 N N . THR A 1 86 ? 2.090 0.913 -11.667 1.00 89.31 86 THR A N 1
ATOM 688 C CA . THR A 1 86 ? 1.578 2.120 -11.024 1.00 89.31 86 THR A CA 1
ATOM 689 C C . THR A 1 86 ? 2.505 3.306 -11.266 1.00 89.31 86 THR A C 1
ATOM 691 O O . THR A 1 86 ? 3.723 3.158 -11.311 1.00 89.31 86 THR A O 1
ATOM 694 N N . GLY A 1 87 ? 1.937 4.492 -11.451 1.00 87.75 87 GLY A N 1
ATOM 695 C CA . GLY A 1 87 ? 2.682 5.733 -11.641 1.00 87.75 87 GLY A CA 1
ATOM 696 C C . GLY A 1 87 ? 2.915 6.499 -10.340 1.00 87.75 87 GLY A C 1
ATOM 697 O O . GLY A 1 87 ? 2.400 6.152 -9.278 1.00 87.75 87 GLY A O 1
ATOM 698 N N . TYR A 1 88 ? 3.663 7.597 -10.450 1.00 88.94 88 TYR A N 1
ATOM 699 C CA . TYR A 1 88 ? 3.866 8.592 -9.387 1.00 88.94 88 TYR A CA 1
ATOM 700 C C . TYR A 1 88 ? 4.397 8.019 -8.064 1.00 88.94 88 TYR A C 1
ATOM 702 O O . TYR A 1 88 ? 4.068 8.544 -7.002 1.00 88.94 88 TYR A O 1
ATOM 710 N N . HIS A 1 89 ? 5.200 6.952 -8.129 1.00 92.75 89 HIS A N 1
ATOM 711 C CA . HIS A 1 89 ? 5.770 6.274 -6.960 1.00 92.75 89 HIS A CA 1
ATOM 712 C C . HIS A 1 89 ? 4.727 5.911 -5.894 1.00 92.75 89 HIS A C 1
ATOM 714 O O . HIS A 1 89 ? 4.993 6.030 -4.698 1.00 92.75 89 HIS A O 1
ATOM 720 N N . GLN A 1 90 ? 3.511 5.531 -6.295 1.00 95.06 90 GLN A N 1
ATOM 721 C CA . GLN A 1 90 ? 2.461 5.263 -5.321 1.00 95.06 90 GLN A CA 1
ATOM 722 C C . GLN A 1 90 ? 1.438 4.237 -5.781 1.00 95.06 90 GLN A C 1
ATOM 724 O O . GLN A 1 90 ? 1.114 4.140 -6.959 1.00 95.06 90 GLN A O 1
ATOM 729 N N . PHE A 1 91 ? 0.863 3.524 -4.819 1.00 95.94 91 PHE A N 1
ATOM 730 C CA . PHE A 1 91 ? -0.387 2.781 -4.973 1.00 95.94 91 PHE A CA 1
ATOM 731 C C . PHE A 1 91 ? -1.223 2.930 -3.698 1.00 95.94 91 PHE A C 1
ATOM 733 O O . PHE A 1 91 ? -0.722 3.394 -2.667 1.00 95.94 91 PHE A O 1
ATOM 740 N N . TYR A 1 92 ? -2.493 2.528 -3.749 1.00 97.12 92 TYR A N 1
ATOM 741 C CA . TYR A 1 92 ? -3.417 2.723 -2.632 1.00 97.12 92 TYR A CA 1
ATOM 742 C C . TYR A 1 92 ? -3.997 1.414 -2.110 1.00 97.12 92 TYR A C 1
ATOM 744 O O . TYR A 1 92 ? -4.265 0.480 -2.865 1.00 97.12 92 TYR A O 1
ATOM 752 N N . ILE A 1 93 ? -4.230 1.379 -0.801 1.00 97.50 93 ILE A N 1
ATOM 753 C CA . ILE A 1 93 ? -5.005 0.358 -0.098 1.00 97.50 93 ILE A CA 1
ATOM 754 C C . ILE A 1 93 ? -6.228 1.068 0.472 1.00 97.50 93 ILE A C 1
ATOM 756 O O . ILE A 1 93 ? -6.087 1.927 1.342 1.00 97.50 93 ILE A O 1
ATOM 760 N N . ALA A 1 94 ? -7.417 0.740 -0.019 1.00 96.94 94 ALA A N 1
ATOM 761 C CA . ALA A 1 94 ? -8.617 1.524 0.243 1.00 96.94 94 ALA A CA 1
ATOM 762 C C . ALA A 1 94 ? -9.817 0.653 0.612 1.00 96.94 94 ALA A C 1
ATOM 764 O O . ALA A 1 94 ? -10.031 -0.401 0.020 1.00 96.94 94 ALA A O 1
ATOM 765 N N . ASP A 1 95 ? -10.641 1.123 1.544 1.00 97.00 95 ASP A N 1
ATOM 766 C CA . ASP A 1 95 ? -12.014 0.652 1.694 1.00 97.00 95 ASP A CA 1
ATOM 767 C C . ASP A 1 95 ? -12.775 0.890 0.386 1.00 97.00 95 ASP A C 1
ATOM 769 O O . ASP A 1 95 ? -12.639 1.934 -0.263 1.00 97.00 95 ASP A O 1
ATOM 773 N N . LYS A 1 96 ? -13.592 -0.074 -0.030 1.00 94.38 96 LYS A N 1
ATOM 774 C CA . LYS A 1 96 ? -14.387 0.075 -1.247 1.00 94.38 96 LYS A CA 1
ATOM 775 C C . LYS A 1 96 ? -15.363 1.243 -1.105 1.00 94.38 96 LYS A C 1
ATOM 777 O O . LYS A 1 96 ? -16.248 1.230 -0.254 1.00 94.38 96 LYS A O 1
ATOM 782 N N . GLY A 1 97 ? -15.230 2.224 -1.996 1.00 87.50 97 GLY A N 1
ATOM 783 C CA . GLY A 1 97 ? -16.019 3.458 -1.951 1.00 87.50 97 GLY A CA 1
ATOM 784 C C . GLY A 1 97 ? -15.436 4.538 -1.037 1.00 87.50 97 GLY A C 1
ATOM 785 O O . GLY A 1 97 ? -16.143 5.499 -0.735 1.00 87.50 97 GLY A O 1
ATOM 786 N N . ALA A 1 98 ? -14.175 4.401 -0.606 1.00 88.44 98 ALA A N 1
ATOM 787 C CA . ALA A 1 98 ? -13.424 5.502 -0.014 1.00 88.44 98 ALA A CA 1
ATOM 788 C C . ALA A 1 98 ? -13.474 6.744 -0.919 1.00 88.44 98 ALA A C 1
ATOM 790 O O . ALA A 1 98 ? -13.508 6.642 -2.148 1.00 88.44 98 ALA A O 1
ATOM 791 N N . ALA A 1 99 ? -13.517 7.918 -0.289 1.00 79.25 99 ALA A N 1
ATOM 792 C CA . ALA A 1 99 ? -13.576 9.184 -1.002 1.00 79.25 99 ALA A CA 1
ATOM 793 C C . ALA A 1 99 ? -12.294 9.424 -1.810 1.00 79.25 99 ALA A C 1
ATOM 795 O O . ALA A 1 99 ? -11.208 9.004 -1.405 1.00 79.25 99 ALA A O 1
ATOM 796 N N . GLU A 1 100 ? -12.427 10.150 -2.921 1.00 77.00 100 GLU A N 1
ATOM 797 C CA . GLU A 1 100 ? -11.268 10.676 -3.638 1.00 77.00 100 GLU A CA 1
ATOM 798 C C . GLU A 1 100 ? -10.420 11.543 -2.706 1.00 77.00 100 GLU A C 1
ATOM 800 O O . GLU A 1 100 ? -10.940 12.268 -1.849 1.00 77.00 100 GLU A O 1
ATOM 805 N N . ILE A 1 101 ? -9.104 11.455 -2.875 1.00 79.06 101 ILE A N 1
ATOM 806 C CA . ILE A 1 101 ? -8.161 12.171 -2.032 1.00 79.06 101 ILE A CA 1
ATOM 807 C C . ILE A 1 101 ? -7.604 13.378 -2.775 1.00 79.06 101 ILE A C 1
ATOM 809 O O . ILE A 1 101 ? -7.160 13.276 -3.914 1.00 79.06 101 ILE A O 1
ATOM 813 N N . ASP A 1 102 ? -7.559 14.510 -2.081 1.00 78.81 102 ASP A N 1
ATOM 814 C CA . ASP A 1 102 ? -6.765 15.666 -2.478 1.00 78.81 102 ASP A CA 1
ATOM 815 C C . ASP A 1 102 ? -5.271 15.352 -2.274 1.00 78.81 102 ASP A C 1
ATOM 817 O O . ASP A 1 102 ? -4.785 15.311 -1.138 1.00 78.81 102 ASP A O 1
ATOM 821 N N . SER A 1 103 ? -4.552 15.088 -3.370 1.00 73.25 103 SER A N 1
ATOM 822 C CA . SER A 1 103 ? -3.163 14.614 -3.344 1.00 73.25 103 SER A CA 1
ATOM 823 C C . SER A 1 103 ? -2.208 15.551 -2.604 1.00 73.25 103 SER A C 1
ATOM 825 O O . SER A 1 103 ? -1.302 15.068 -1.927 1.00 73.25 103 SER A O 1
ATOM 827 N N . GLU A 1 104 ? -2.418 16.870 -2.684 1.00 75.31 104 GLU A N 1
ATOM 828 C CA . GLU A 1 104 ? -1.557 17.862 -2.020 1.00 75.31 104 GLU A CA 1
ATOM 829 C C . GLU A 1 104 ? -1.674 17.793 -0.496 1.00 75.31 104 GLU A C 1
ATOM 831 O O . GLU A 1 104 ? -0.702 18.004 0.226 1.00 75.31 104 GLU A O 1
ATOM 836 N N . LYS A 1 105 ? -2.865 17.464 0.014 1.00 82.94 105 LYS A N 1
ATOM 837 C CA . LYS A 1 105 ? -3.096 17.296 1.456 1.00 82.94 105 LYS A CA 1
ATOM 838 C C . LYS A 1 105 ? -2.768 15.892 1.941 1.00 82.94 105 LYS A C 1
ATOM 840 O O . LYS A 1 105 ? -2.568 15.695 3.138 1.00 82.94 105 LYS A O 1
ATOM 845 N N . PHE A 1 106 ? -2.741 14.926 1.030 1.00 89.81 106 PHE A N 1
ATOM 846 C CA . PHE A 1 106 ? -2.467 13.535 1.352 1.00 89.81 106 PHE A CA 1
ATOM 847 C C . PHE A 1 106 ? -0.981 13.278 1.590 1.00 89.81 106 PHE A C 1
ATOM 849 O O . PHE A 1 106 ? -0.607 12.677 2.599 1.00 89.81 106 PHE A O 1
ATOM 856 N N . TRP A 1 107 ? -0.131 13.786 0.698 1.00 92.81 107 TRP A N 1
ATOM 857 C CA . TRP A 1 107 ? 1.319 13.616 0.762 1.00 92.81 107 TRP A CA 1
ATOM 858 C C . TRP A 1 107 ? 1.998 14.779 1.482 1.00 92.81 107 TRP A C 1
ATOM 860 O O . TRP A 1 107 ? 2.660 15.621 0.884 1.00 92.81 107 TRP A O 1
ATOM 870 N N . THR A 1 108 ? 1.837 14.807 2.804 1.00 92.69 108 THR A N 1
ATOM 871 C CA . THR A 1 108 ? 2.591 15.716 3.686 1.00 92.69 108 THR A CA 1
ATOM 872 C C . THR A 1 108 ? 4.070 15.325 3.780 1.00 92.69 108 THR A C 1
ATOM 874 O O . THR A 1 108 ? 4.426 14.180 3.507 1.00 92.69 108 THR A O 1
ATOM 877 N N . ASP A 1 109 ? 4.930 16.217 4.281 1.00 90.75 109 ASP A N 1
ATOM 878 C CA . ASP A 1 109 ? 6.348 15.905 4.541 1.00 90.75 109 ASP A CA 1
ATOM 879 C C . ASP A 1 109 ? 6.521 14.651 5.410 1.00 90.75 109 ASP A C 1
ATOM 881 O O . ASP A 1 109 ? 7.364 13.803 5.140 1.00 90.75 109 ASP A O 1
ATOM 885 N N . THR A 1 110 ? 5.672 14.482 6.430 1.00 90.31 110 THR A N 1
ATOM 886 C CA . THR A 1 110 ? 5.701 13.283 7.283 1.00 90.31 110 THR A CA 1
ATOM 887 C C . THR A 1 110 ? 5.288 12.028 6.513 1.00 90.31 110 THR A C 1
ATOM 889 O O . THR A 1 110 ? 5.885 10.969 6.711 1.00 90.31 110 THR A O 1
ATOM 892 N N . ALA A 1 111 ? 4.299 12.128 5.620 1.00 93.06 111 ALA A N 1
ATOM 893 C CA . ALA A 1 111 ? 3.869 11.013 4.776 1.00 93.06 111 ALA A CA 1
ATOM 894 C C . ALA A 1 111 ? 4.944 10.624 3.750 1.00 93.06 111 ALA A C 1
ATOM 896 O O . ALA A 1 111 ? 5.207 9.438 3.571 1.00 93.06 111 ALA A O 1
ATOM 897 N N . ASN A 1 112 ? 5.618 11.608 3.148 1.00 91.81 112 ASN A N 1
ATOM 898 C CA . ASN A 1 112 ? 6.746 11.380 2.243 1.00 91.81 112 ASN A CA 1
ATOM 899 C C . ASN A 1 112 ? 7.908 10.688 2.971 1.00 91.81 112 ASN A C 1
ATOM 901 O O . ASN A 1 112 ? 8.366 9.636 2.530 1.00 91.81 112 ASN A O 1
ATOM 905 N N . THR A 1 113 ? 8.327 11.201 4.133 1.00 91.31 113 THR A N 1
ATOM 906 C CA . THR A 1 113 ? 9.435 10.614 4.911 1.00 91.31 113 THR A CA 1
ATOM 907 C C . THR A 1 113 ? 9.115 9.204 5.407 1.00 91.31 113 THR A C 1
ATOM 909 O O . THR A 1 113 ? 9.943 8.299 5.324 1.00 91.31 113 THR A O 1
ATOM 912 N N . SER A 1 114 ? 7.897 8.983 5.909 1.00 94.31 114 SER A N 1
ATOM 913 C CA . SER A 1 114 ? 7.461 7.660 6.377 1.00 94.31 114 SER A CA 1
ATOM 914 C C . SER A 1 114 ? 7.035 6.716 5.252 1.00 94.31 114 SER A C 1
ATOM 916 O O . SER A 1 114 ? 6.709 5.564 5.530 1.00 94.31 114 SER A O 1
ATOM 918 N N . ARG A 1 115 ? 7.017 7.190 3.997 1.00 95.94 115 ARG A N 1
ATOM 919 C CA . ARG A 1 115 ? 6.551 6.448 2.816 1.00 95.94 115 ARG A CA 1
ATOM 920 C C . ARG A 1 115 ? 5.123 5.900 2.956 1.00 95.94 115 ARG A C 1
ATOM 922 O O . ARG A 1 115 ? 4.767 4.906 2.318 1.00 95.94 115 ARG A O 1
ATOM 929 N N . LEU A 1 116 ? 4.305 6.544 3.791 1.00 97.06 116 LEU A N 1
ATOM 930 C CA . LEU A 1 116 ? 2.945 6.123 4.111 1.00 97.06 116 LEU A CA 1
ATOM 931 C C . LEU A 1 116 ? 2.039 7.333 4.366 1.00 97.06 116 LEU A C 1
ATOM 933 O O . LEU A 1 116 ? 2.209 8.064 5.342 1.00 97.06 116 LEU A O 1
ATOM 937 N N . ALA A 1 117 ? 1.031 7.506 3.519 1.00 95.31 117 ALA A N 1
ATOM 938 C CA . ALA A 1 117 ? -0.031 8.489 3.702 1.00 95.31 117 ALA A CA 1
ATOM 939 C C . ALA A 1 117 ? -1.296 7.805 4.234 1.00 95.31 117 ALA A C 1
ATOM 941 O O . ALA A 1 117 ? -1.625 6.695 3.818 1.00 95.31 117 ALA A O 1
ATOM 942 N N . ILE A 1 118 ? -2.021 8.454 5.147 1.00 93.31 118 ILE A N 1
ATOM 943 C CA . ILE A 1 118 ? -3.250 7.907 5.742 1.00 93.31 118 ILE A CA 1
ATOM 944 C C . ILE A 1 118 ? -4.354 8.955 5.686 1.00 93.31 118 ILE A C 1
ATOM 946 O O . ILE A 1 118 ? -4.171 10.094 6.114 1.00 93.31 118 ILE A O 1
ATOM 950 N N . ALA A 1 119 ? -5.521 8.542 5.208 1.00 91.56 119 ALA A N 1
ATOM 951 C CA . ALA A 1 119 ? -6.764 9.291 5.281 1.00 91.56 119 ALA A CA 1
ATOM 952 C C . ALA A 1 119 ? -7.924 8.340 5.616 1.00 91.56 119 ALA A C 1
ATOM 954 O O . ALA A 1 119 ? -7.746 7.140 5.832 1.00 91.56 119 ALA A O 1
ATOM 955 N N . ASN A 1 120 ? -9.135 8.886 5.715 1.00 88.62 120 ASN A N 1
ATOM 956 C CA . ASN A 1 120 ? -10.313 8.115 6.099 1.00 88.62 120 ASN A CA 1
ATOM 957 C C . ASN A 1 120 ? -10.621 7.025 5.060 1.00 88.62 120 ASN A C 1
ATOM 959 O O . ASN A 1 120 ? -11.075 7.323 3.958 1.00 88.62 120 ASN A O 1
ATOM 963 N N . GLY A 1 121 ? -10.367 5.772 5.438 1.00 93.19 121 GLY A N 1
ATOM 964 C CA . GLY A 1 121 ? -10.613 4.604 4.599 1.00 93.19 121 GLY A CA 1
ATOM 965 C C . GLY A 1 121 ? -9.597 4.381 3.484 1.00 93.19 121 GLY A C 1
ATOM 966 O O . GLY A 1 121 ? -9.866 3.577 2.600 1.00 93.19 121 GLY A O 1
ATOM 967 N N . ILE A 1 122 ? -8.445 5.058 3.492 1.00 95.12 122 ILE A N 1
ATOM 968 C CA . ILE A 1 122 ? -7.440 4.892 2.439 1.00 95.12 122 ILE A CA 1
ATOM 969 C C . ILE A 1 122 ? -6.022 5.140 2.952 1.00 95.12 122 ILE A C 1
ATOM 971 O O . ILE A 1 122 ? -5.761 6.060 3.728 1.00 95.12 122 ILE A O 1
ATOM 975 N N . VAL A 1 123 ? -5.103 4.294 2.501 1.00 96.56 123 VAL A N 1
ATOM 976 C CA . VAL A 1 123 ? -3.670 4.357 2.776 1.00 96.56 123 VAL A CA 1
ATOM 977 C C . VAL A 1 123 ? -2.933 4.450 1.446 1.00 96.56 123 VAL A C 1
ATOM 979 O O . VAL A 1 123 ? -3.160 3.633 0.555 1.00 96.56 123 VAL A O 1
ATOM 982 N N . GLY A 1 124 ? -2.056 5.438 1.313 1.00 96.62 124 GLY A N 1
ATOM 983 C CA . GLY A 1 124 ? -1.134 5.582 0.192 1.00 96.62 124 GLY A CA 1
ATOM 984 C C . GLY A 1 124 ? 0.217 5.001 0.563 1.00 96.62 124 GLY A C 1
ATOM 985 O O . GLY A 1 124 ? 0.750 5.309 1.628 1.00 96.62 124 GLY A O 1
ATOM 986 N N . VAL A 1 125 ? 0.766 4.161 -0.305 1.00 97.69 125 VAL A N 1
ATOM 987 C CA . VAL A 1 125 ? 2.080 3.541 -0.124 1.00 97.69 125 VAL A CA 1
ATOM 988 C C . VAL A 1 125 ? 3.045 4.159 -1.118 1.00 97.69 125 VAL A C 1
ATOM 990 O O . VAL A 1 125 ? 2.773 4.105 -2.314 1.00 97.69 125 VAL A O 1
ATOM 993 N N . TYR A 1 126 ? 4.155 4.722 -0.634 1.00 95.38 126 TYR A N 1
ATOM 994 C CA . TYR A 1 126 ? 5.178 5.312 -1.497 1.00 95.38 126 TYR A CA 1
ATOM 995 C C . TYR A 1 126 ? 6.174 4.237 -1.944 1.00 95.38 126 TYR A C 1
ATOM 997 O O . TYR A 1 126 ? 6.870 3.632 -1.118 1.00 95.38 126 TYR A O 1
ATOM 1005 N N . THR A 1 127 ? 6.266 4.013 -3.249 1.00 94.12 127 THR A N 1
ATOM 1006 C CA . THR A 1 127 ? 7.153 3.022 -3.858 1.00 94.12 127 THR A CA 1
ATOM 1007 C C . THR A 1 127 ? 8.501 3.628 -4.245 1.00 94.12 127 THR A C 1
ATOM 1009 O O . THR A 1 127 ? 8.655 4.830 -4.419 1.00 94.12 127 THR A O 1
ATOM 1012 N N . GLY A 1 128 ? 9.533 2.801 -4.333 1.00 91.38 128 GLY A N 1
ATOM 1013 C CA . GLY A 1 128 ? 10.796 3.152 -4.953 1.00 91.38 128 GLY A CA 1
ATOM 1014 C C . GLY A 1 128 ? 10.623 3.259 -6.465 1.00 91.38 128 GLY A C 1
ATOM 1015 O O . GLY A 1 128 ? 10.931 4.305 -7.027 1.00 91.38 128 GLY A O 1
ATOM 1016 N N . SER A 1 129 ? 10.077 2.223 -7.101 1.00 88.00 129 SER A N 1
ATOM 1017 C CA . SER A 1 129 ? 9.859 2.196 -8.552 1.00 88.00 129 SER A CA 1
ATOM 1018 C C . SER A 1 129 ? 8.755 3.144 -9.012 1.00 88.00 129 SER A C 1
ATOM 1020 O O . SER A 1 129 ? 7.749 3.340 -8.317 1.00 88.00 129 SER A O 1
ATOM 1022 N N . TYR A 1 130 ? 8.939 3.695 -10.212 1.00 87.25 130 TYR A N 1
ATOM 1023 C CA . TYR A 1 130 ? 7.899 4.344 -11.004 1.00 87.25 130 TYR A CA 1
ATOM 1024 C C . TYR A 1 130 ? 7.505 3.354 -12.101 1.00 87.25 130 TYR A C 1
ATOM 1026 O O . TYR A 1 130 ? 8.148 3.281 -13.138 1.00 87.25 130 TYR A O 1
ATOM 1034 N N . GLY A 1 131 ? 6.466 2.552 -11.882 1.00 86.94 131 GLY A N 1
ATOM 1035 C CA . GLY A 1 131 ? 6.044 1.558 -12.865 1.00 86.94 131 GLY A CA 1
ATOM 1036 C C . GLY A 1 131 ? 5.765 0.206 -12.237 1.00 86.94 131 GLY A C 1
ATOM 1037 O O . GLY A 1 131 ? 4.775 0.054 -11.523 1.00 86.94 131 GLY A O 1
ATOM 1038 N N . HIS A 1 132 ? 6.566 -0.799 -12.587 1.00 88.69 132 HIS A N 1
ATOM 1039 C CA . HIS A 1 132 ? 6.302 -2.189 -12.219 1.00 88.69 132 HIS A CA 1
ATOM 1040 C C . HIS A 1 132 ? 6.497 -2.420 -10.719 1.00 88.69 132 HIS A C 1
ATOM 1042 O O . HIS A 1 132 ? 7.526 -2.063 -10.164 1.00 88.69 132 HIS A O 1
ATOM 1048 N N . ILE A 1 133 ? 5.503 -3.026 -10.068 1.00 90.44 133 ILE A N 1
ATOM 1049 C CA . ILE A 1 133 ? 5.522 -3.345 -8.642 1.00 90.44 133 ILE A CA 1
ATOM 1050 C C . ILE A 1 133 ? 5.211 -4.822 -8.440 1.00 90.44 133 ILE A C 1
ATOM 1052 O O . ILE A 1 133 ? 4.156 -5.325 -8.843 1.00 90.44 133 ILE A O 1
ATOM 1056 N N . ILE A 1 134 ? 6.100 -5.493 -7.706 1.00 92.56 134 ILE A N 1
ATOM 1057 C CA . ILE A 1 134 ? 5.850 -6.819 -7.149 1.00 92.56 134 ILE A CA 1
ATOM 1058 C C . ILE A 1 134 ? 5.576 -6.686 -5.656 1.00 92.56 134 ILE A C 1
ATOM 1060 O O . ILE A 1 134 ? 6.414 -6.228 -4.874 1.00 92.56 134 ILE A O 1
ATOM 1064 N N . ALA A 1 135 ? 4.403 -7.152 -5.237 1.00 95.00 135 ALA A N 1
ATOM 1065 C CA . ALA A 1 135 ? 4.034 -7.142 -3.834 1.00 95.00 135 ALA A CA 1
ATOM 1066 C C . ALA A 1 135 ? 3.416 -8.460 -3.367 1.00 95.00 135 ALA A C 1
ATOM 1068 O O . ALA A 1 135 ? 2.938 -9.295 -4.137 1.00 95.00 135 ALA A O 1
ATOM 1069 N N . LYS A 1 136 ? 3.423 -8.656 -2.054 1.00 94.44 136 LYS A N 1
ATOM 1070 C CA . LYS A 1 136 ? 2.781 -9.775 -1.379 1.00 94.44 136 LYS A CA 1
ATOM 1071 C C . LYS A 1 136 ? 1.875 -9.251 -0.286 1.00 94.44 136 LYS A C 1
ATOM 1073 O O . LYS A 1 136 ? 2.362 -8.721 0.708 1.00 94.44 136 LYS A O 1
ATOM 1078 N N . LEU A 1 137 ? 0.580 -9.477 -0.440 1.00 95.19 137 LEU A N 1
ATOM 1079 C CA . LEU A 1 137 ? -0.426 -9.126 0.549 1.00 95.19 137 LEU A CA 1
ATOM 1080 C C . LEU A 1 137 ? -0.755 -10.316 1.449 1.00 95.19 137 LEU A C 1
ATOM 1082 O O . LEU A 1 137 ? -0.948 -11.436 0.970 1.00 95.19 137 LEU A O 1
ATOM 1086 N N . ILE A 1 138 ? -0.828 -10.055 2.753 1.00 93.69 138 ILE A N 1
ATOM 1087 C CA . ILE A 1 138 ? -1.126 -11.034 3.793 1.00 93.69 138 ILE A CA 1
ATOM 1088 C C . ILE A 1 138 ? -2.123 -10.432 4.780 1.00 93.69 138 ILE A C 1
ATOM 1090 O O . ILE A 1 138 ? -1.860 -9.383 5.360 1.00 93.69 138 ILE A O 1
ATOM 1094 N N . VAL A 1 139 ? -3.243 -11.120 4.999 1.00 93.94 139 VAL A N 1
ATOM 1095 C CA . VAL A 1 139 ? -4.203 -10.773 6.057 1.00 93.94 139 VAL A CA 1
ATOM 1096 C C . VAL A 1 139 ? -4.074 -11.779 7.196 1.00 93.94 139 VAL A C 1
ATOM 1098 O O . VAL A 1 139 ? -4.115 -12.989 6.955 1.00 93.94 139 VAL A O 1
ATOM 1101 N N . THR A 1 140 ? -3.913 -11.291 8.422 1.00 93.19 140 THR A N 1
ATOM 1102 C CA . THR A 1 140 ? -3.687 -12.097 9.629 1.00 93.19 140 THR A CA 1
ATOM 1103 C C . THR A 1 140 ? -4.607 -11.663 10.773 1.00 93.19 140 THR A C 1
ATOM 1105 O O . THR A 1 1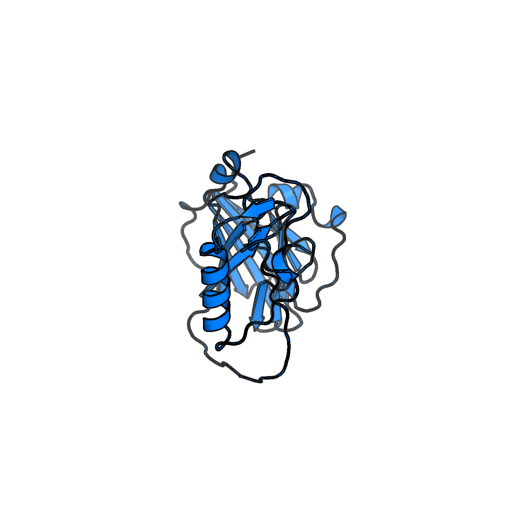40 ? -5.186 -10.579 10.758 1.00 93.19 140 THR A O 1
ATOM 1108 N N . ASP A 1 141 ? -4.737 -12.509 11.799 1.00 92.06 141 ASP A N 1
ATOM 1109 C CA . ASP A 1 141 ? -5.523 -12.191 13.005 1.00 92.06 141 ASP A CA 1
ATOM 1110 C C . ASP A 1 141 ? -4.776 -11.261 13.985 1.00 92.06 141 ASP A C 1
ATOM 1112 O O . ASP A 1 141 ? -5.358 -10.754 14.943 1.00 92.06 141 ASP A O 1
ATOM 1116 N N . GLY A 1 142 ? -3.483 -11.030 13.754 1.00 91.38 142 GLY A N 1
ATOM 1117 C CA . GLY A 1 142 ? -2.613 -10.187 14.570 1.00 91.38 142 GLY A CA 1
ATOM 1118 C C . GLY A 1 142 ? -1.256 -9.953 13.897 1.00 91.38 142 GLY A C 1
ATOM 1119 O O . GLY A 1 142 ? -0.971 -10.570 12.866 1.00 91.38 142 GLY A O 1
ATOM 1120 N N . PRO A 1 143 ? -0.401 -9.085 14.464 1.00 91.12 143 PRO A N 1
ATOM 1121 C CA . PRO A 1 143 ? 0.882 -8.752 13.857 1.00 91.12 143 PRO A CA 1
ATOM 1122 C C . PRO A 1 143 ? 1.809 -9.973 13.819 1.00 91.12 143 PRO A C 1
ATOM 1124 O O . PRO A 1 143 ? 2.073 -10.596 14.851 1.00 91.12 143 PRO A O 1
ATOM 1127 N N . SER A 1 144 ? 2.369 -10.285 12.651 1.00 87.19 144 SER A N 1
ATOM 1128 C CA . SER A 1 144 ? 3.407 -11.309 12.525 1.00 87.19 144 SER A CA 1
ATOM 1129 C C . SER A 1 144 ? 4.694 -10.873 13.219 1.00 87.19 144 SER A C 1
ATOM 1131 O O . SER A 1 144 ? 5.092 -9.705 13.152 1.00 87.19 144 SER A O 1
ATOM 1133 N N . ASN A 1 145 ? 5.417 -11.846 13.776 1.00 86.81 145 ASN A N 1
ATOM 1134 C CA . ASN A 1 145 ? 6.767 -11.665 14.316 1.00 86.81 145 ASN A CA 1
ATOM 1135 C C . ASN A 1 145 ? 7.852 -11.764 13.219 1.00 86.81 145 ASN A C 1
ATOM 1137 O O . ASN A 1 145 ? 8.842 -12.481 13.359 1.00 86.81 145 ASN A O 1
ATOM 1141 N N . THR A 1 146 ? 7.624 -11.114 12.075 1.00 87.19 146 THR A N 1
ATOM 1142 C CA . THR A 1 146 ? 8.552 -11.136 10.933 1.00 87.19 146 THR A CA 1
ATOM 1143 C C . THR A 1 146 ? 9.803 -10.316 11.264 1.00 87.19 146 THR A C 1
ATOM 1145 O O . THR A 1 146 ? 9.672 -9.153 11.642 1.00 87.19 146 THR A O 1
ATOM 1148 N N . SER A 1 147 ? 11.002 -10.887 11.081 1.00 90.69 147 SER A N 1
ATOM 1149 C CA . SER A 1 147 ? 12.269 -10.145 11.215 1.00 90.69 147 SER A CA 1
ATOM 1150 C C . SER A 1 147 ? 12.321 -8.956 10.245 1.00 90.69 147 SER A C 1
ATOM 1152 O O . SER A 1 147 ? 11.887 -9.067 9.096 1.00 90.69 147 SER A O 1
ATOM 1154 N N . LEU A 1 148 ? 12.871 -7.829 10.706 1.00 93.44 148 LEU A N 1
ATOM 1155 C CA . LEU A 1 148 ? 13.036 -6.602 9.915 1.00 93.44 148 LEU A CA 1
ATOM 1156 C C . LEU A 1 148 ? 14.395 -6.537 9.191 1.00 93.44 148 LEU A C 1
ATOM 1158 O O . LEU A 1 148 ? 14.697 -5.547 8.527 1.00 93.44 148 LEU A O 1
ATOM 1162 N N . GLU A 1 149 ? 15.244 -7.555 9.349 1.00 91.94 149 GLU A N 1
ATOM 1163 C CA . GLU A 1 149 ? 16.620 -7.554 8.832 1.0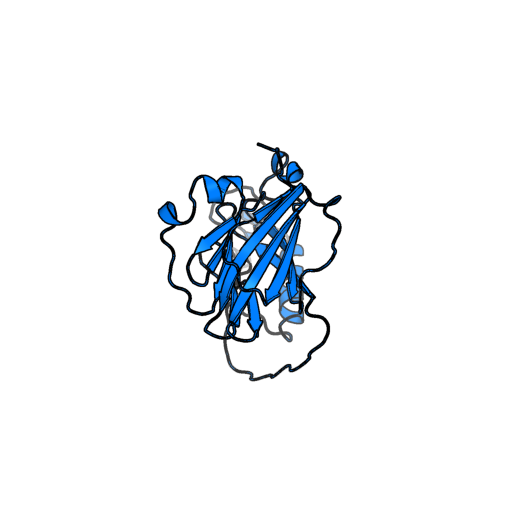0 91.94 149 GLU A CA 1
ATOM 1164 C C . GLU A 1 149 ? 16.663 -7.434 7.304 1.00 91.94 149 GLU A C 1
ATOM 1166 O O . GLU A 1 149 ? 17.401 -6.600 6.790 1.00 91.94 149 GLU A O 1
ATOM 1171 N N . ASN A 1 150 ? 15.801 -8.181 6.606 1.00 90.75 150 ASN A N 1
ATOM 1172 C CA . ASN A 1 150 ? 15.777 -8.288 5.140 1.00 90.75 150 ASN A CA 1
ATOM 1173 C C . ASN A 1 150 ? 14.982 -7.180 4.426 1.00 90.75 150 ASN A C 1
ATOM 1175 O O . ASN A 1 150 ? 14.732 -7.288 3.229 1.00 90.75 150 ASN A O 1
ATOM 1179 N N . TYR A 1 151 ? 14.520 -6.165 5.153 1.00 96.00 151 TYR A N 1
ATOM 1180 C CA . TYR A 1 151 ? 13.731 -5.070 4.588 1.00 96.00 151 TYR A CA 1
ATOM 1181 C C . TYR A 1 151 ? 14.454 -3.756 4.798 1.00 96.00 151 TYR A C 1
ATOM 1183 O O . TYR A 1 151 ? 15.048 -3.554 5.847 1.00 96.00 151 TYR A O 1
ATOM 1191 N N . ASP A 1 152 ? 14.381 -2.849 3.843 1.00 96.44 152 ASP A N 1
ATOM 1192 C CA . ASP A 1 152 ? 15.057 -1.558 3.904 1.00 96.44 152 ASP A CA 1
ATOM 1193 C C . ASP A 1 152 ? 14.244 -0.547 4.707 1.00 96.44 152 ASP A C 1
ATOM 1195 O O . ASP A 1 152 ? 14.785 0.171 5.547 1.00 96.44 152 ASP A O 1
ATOM 1199 N N . HIS A 1 153 ? 12.929 -0.540 4.486 1.00 97.62 153 HIS A N 1
ATOM 1200 C CA . HIS A 1 153 ? 11.978 0.355 5.131 1.00 97.62 153 HIS A CA 1
ATOM 1201 C C . HIS A 1 153 ? 10.801 -0.452 5.675 1.00 97.62 153 HIS A C 1
ATOM 1203 O O . HIS A 1 153 ? 10.296 -1.351 5.002 1.00 97.62 153 HIS A O 1
ATOM 1209 N N . VAL A 1 154 ? 10.351 -0.142 6.890 1.00 98.06 154 VAL A N 1
ATOM 1210 C CA . VAL A 1 154 ? 9.170 -0.770 7.487 1.00 98.06 154 VAL A CA 1
ATOM 1211 C C . VAL A 1 154 ? 8.368 0.268 8.253 1.00 98.06 154 VAL A C 1
ATOM 1213 O O . VAL A 1 154 ? 8.864 0.862 9.213 1.00 98.06 154 VAL A O 1
ATOM 1216 N N . VAL A 1 155 ? 7.108 0.434 7.868 1.00 97.94 155 VAL A N 1
ATOM 1217 C CA . VAL A 1 155 ? 6.189 1.424 8.435 1.00 97.94 155 VAL A CA 1
ATOM 1218 C C . VAL A 1 155 ? 4.823 0.796 8.683 1.00 97.94 155 VAL A C 1
ATOM 1220 O O . VAL A 1 155 ? 4.381 -0.088 7.950 1.00 97.94 155 VAL A O 1
ATOM 1223 N N . GLU A 1 156 ? 4.156 1.236 9.743 1.00 97.25 156 GLU A N 1
ATOM 1224 C CA . GLU A 1 156 ? 2.784 0.860 10.055 1.00 97.25 156 GLU A CA 1
ATOM 1225 C C . GLU A 1 156 ? 1.848 2.063 10.038 1.00 97.25 156 GLU A C 1
ATOM 1227 O O . GLU A 1 156 ? 2.237 3.159 10.435 1.00 97.25 156 GLU A O 1
ATOM 1232 N N . GLY A 1 157 ? 0.589 1.820 9.693 1.00 96.56 157 GLY A N 1
ATOM 1233 C CA . GLY A 1 157 ? -0.497 2.790 9.745 1.00 96.56 157 GLY A CA 1
ATOM 1234 C C . GLY A 1 157 ? -1.829 2.145 10.105 1.00 96.56 157 GLY A C 1
ATOM 1235 O O . GLY A 1 157 ? -1.942 0.918 10.153 1.00 96.56 157 GLY A O 1
ATOM 1236 N N . GLY A 1 158 ? -2.840 2.968 10.378 1.00 96.25 158 GLY A N 1
ATOM 1237 C CA . GLY A 1 158 ? -4.220 2.505 10.510 1.00 96.25 158 GLY A CA 1
ATOM 1238 C C . GLY A 1 158 ? -5.019 2.602 9.215 1.00 96.25 158 GLY A C 1
ATOM 1239 O O . GLY A 1 158 ? -4.749 3.446 8.366 1.00 96.25 158 GLY A O 1
ATOM 1240 N N . LEU A 1 159 ? -6.039 1.755 9.105 1.00 95.56 159 LEU A N 1
ATOM 1241 C CA . LEU A 1 159 ? -7.009 1.739 8.016 1.00 95.56 159 LEU A CA 1
ATOM 1242 C C . LEU A 1 159 ? -8.392 1.396 8.578 1.00 95.56 159 LEU A C 1
ATOM 1244 O O . LEU A 1 159 ? -8.562 0.386 9.258 1.00 95.56 159 LEU A O 1
ATOM 1248 N N . GLU A 1 160 ? -9.384 2.237 8.306 1.00 95.31 160 GLU A N 1
ATOM 1249 C CA . GLU A 1 160 ? -10.782 1.960 8.645 1.00 95.31 160 GLU A CA 1
ATOM 1250 C C . GLU A 1 160 ? -11.483 1.323 7.443 1.00 95.31 160 GLU A C 1
ATOM 1252 O O . GLU A 1 160 ? -11.414 1.851 6.338 1.00 95.31 160 GLU A O 1
ATOM 1257 N N . VAL A 1 161 ? -12.174 0.204 7.654 1.00 95.94 161 VAL A N 1
ATOM 1258 C CA . VAL A 1 161 ? -12.916 -0.510 6.607 1.00 95.94 161 VAL A CA 1
ATOM 1259 C C . VAL A 1 161 ? -14.391 -0.532 6.975 1.00 95.94 161 VAL A C 1
ATOM 1261 O O . VAL A 1 161 ? -14.771 -1.161 7.964 1.00 95.94 161 VAL A O 1
ATOM 1264 N N . LYS A 1 162 ? -15.239 0.135 6.187 1.00 96.31 162 LYS A N 1
ATOM 1265 C CA . LYS A 1 162 ? -16.692 0.203 6.424 1.00 96.31 162 LYS A CA 1
ATOM 1266 C C . LYS A 1 162 ? -17.453 -0.745 5.515 1.00 96.31 162 LYS A C 1
ATOM 1268 O O . LYS A 1 162 ? -18.440 -1.337 5.947 1.00 96.31 162 LYS A O 1
ATOM 1273 N N . SER A 1 163 ? -16.989 -0.912 4.280 1.00 95.75 163 SER A N 1
ATOM 1274 C CA . SER A 1 163 ? -17.671 -1.724 3.270 1.00 95.75 163 SER A CA 1
ATOM 1275 C C . SER A 1 163 ? -17.533 -3.234 3.497 1.00 95.75 163 SER A C 1
ATOM 1277 O O . SER A 1 163 ? -18.351 -4.009 3.007 1.00 95.75 163 SER A O 1
ATOM 1279 N N . GLY A 1 164 ? -16.499 -3.653 4.234 1.00 95.56 164 GLY A N 1
ATOM 1280 C CA . GLY A 1 164 ? -16.083 -5.055 4.329 1.00 95.56 164 GLY A CA 1
ATOM 1281 C C . GLY A 1 164 ? -15.272 -5.535 3.118 1.00 95.56 164 GLY A C 1
ATOM 1282 O O . GLY A 1 164 ? -15.106 -6.736 2.909 1.00 95.56 164 GLY A O 1
ATOM 1283 N N . VAL A 1 165 ? -14.776 -4.607 2.300 1.00 95.25 165 VAL 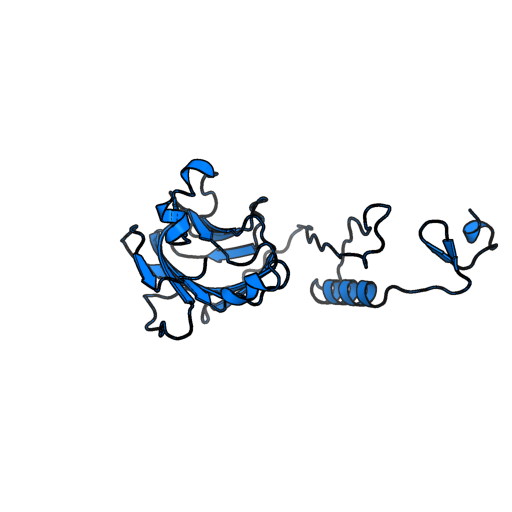A N 1
ATOM 1284 C CA . VAL A 1 165 ? -13.972 -4.902 1.117 1.00 95.25 165 VAL A CA 1
ATOM 1285 C C . VAL A 1 165 ? -12.801 -3.928 1.038 1.00 95.25 165 VAL A C 1
ATOM 1287 O O . VAL A 1 165 ? -12.984 -2.714 1.096 1.00 95.25 165 VAL A O 1
ATOM 1290 N N . LEU A 1 166 ? -11.597 -4.472 0.888 1.00 96.19 166 LEU A N 1
ATOM 1291 C CA . LEU A 1 166 ? -10.375 -3.725 0.626 1.00 96.19 166 LEU A CA 1
ATOM 1292 C C . LEU A 1 166 ? -9.976 -3.851 -0.838 1.00 96.19 166 LEU A C 1
ATOM 1294 O O . LEU A 1 166 ? -9.877 -4.958 -1.363 1.00 96.19 166 LEU A O 1
ATOM 1298 N N . ASN A 1 167 ? -9.667 -2.720 -1.455 1.00 96.00 167 ASN A N 1
ATOM 1299 C CA . ASN A 1 167 ? -9.123 -2.629 -2.796 1.00 96.00 167 ASN A CA 1
ATOM 1300 C C . ASN A 1 167 ? -7.650 -2.231 -2.742 1.00 96.00 167 ASN A C 1
ATOM 1302 O O . ASN A 1 167 ? -7.273 -1.306 -2.024 1.00 96.00 167 ASN A O 1
ATOM 1306 N N . ILE A 1 168 ? -6.838 -2.898 -3.555 1.00 96.56 168 ILE A N 1
ATOM 1307 C CA . ILE A 1 168 ? -5.539 -2.390 -3.989 1.00 96.56 168 ILE A CA 1
ATOM 1308 C C . ILE A 1 168 ? -5.770 -1.668 -5.310 1.00 96.56 168 ILE A C 1
ATOM 1310 O O . ILE A 1 168 ? -6.370 -2.249 -6.219 1.00 96.56 168 ILE A O 1
ATOM 1314 N N . LEU A 1 169 ? -5.327 -0.420 -5.404 1.00 94.50 169 LEU A N 1
ATOM 1315 C CA . LEU A 1 169 ? -5.556 0.452 -6.554 1.00 94.50 169 LEU A CA 1
ATOM 1316 C C . LEU A 1 169 ? -4.231 1.001 -7.083 1.00 94.50 169 LEU A C 1
ATOM 1318 O O . LEU A 1 169 ? -3.347 1.332 -6.290 1.00 94.50 169 LEU A O 1
ATOM 1322 N N . ASP A 1 170 ? -4.117 1.125 -8.403 1.00 92.19 170 ASP A N 1
ATOM 1323 C CA . ASP A 1 170 ? -2.998 1.829 -9.037 1.00 92.19 170 ASP A CA 1
ATOM 1324 C C . ASP A 1 170 ? -3.121 3.361 -8.910 1.00 92.19 170 ASP A C 1
ATOM 1326 O O . ASP A 1 170 ? -4.106 3.911 -8.409 1.00 92.19 170 ASP A O 1
ATOM 1330 N N . CYS A 1 171 ? -2.103 4.061 -9.397 1.00 88.75 171 CYS A N 1
ATOM 1331 C CA . CYS A 1 171 ? -2.093 5.495 -9.637 1.00 88.75 171 CYS A CA 1
ATOM 1332 C C . CYS A 1 171 ? -1.684 5.748 -11.101 1.00 88.75 171 CYS A C 1
ATOM 1334 O O . CYS A 1 171 ? -0.812 5.042 -11.611 1.00 88.75 171 CYS A O 1
ATOM 1336 N N . PRO A 1 172 ? -2.256 6.741 -11.810 1.00 88.88 172 PRO A N 1
ATOM 1337 C CA . PRO A 1 172 ? -3.253 7.720 -11.358 1.00 88.88 172 PRO A CA 1
ATOM 1338 C C . PRO A 1 172 ? -4.709 7.290 -11.554 1.00 88.88 172 PRO A C 1
ATOM 1340 O O . PRO A 1 172 ? -5.612 7.989 -11.105 1.00 88.88 172 PRO A O 1
ATOM 1343 N N . LEU A 1 173 ? -4.960 6.181 -12.250 1.00 84.88 173 LEU A N 1
ATOM 1344 C CA . LEU A 1 173 ? -6.310 5.834 -12.698 1.00 84.88 173 LEU A CA 1
ATOM 1345 C C . LEU A 1 173 ? -7.175 5.218 -11.596 1.00 84.88 173 LEU A C 1
ATOM 1347 O O . LEU A 1 173 ? -8.387 5.107 -11.780 1.00 84.88 173 LEU A O 1
ATOM 1351 N N . SER A 1 174 ? -6.580 4.844 -10.459 1.00 87.62 174 SER A N 1
ATOM 1352 C CA . SER A 1 174 ? -7.264 4.108 -9.393 1.00 87.62 174 SER A CA 1
ATOM 1353 C C . SER A 1 174 ? -7.913 2.824 -9.921 1.00 87.62 174 SER A C 1
ATOM 1355 O O . SER A 1 174 ? -9.002 2.427 -9.497 1.00 87.62 174 SER A O 1
ATOM 1357 N N . THR A 1 175 ? -7.251 2.168 -10.877 1.00 88.06 175 THR A N 1
ATOM 1358 C CA . THR A 1 175 ? -7.674 0.886 -11.436 1.00 88.06 175 THR A CA 1
ATOM 1359 C C . THR A 1 175 ? -7.558 -0.186 -10.365 1.00 88.06 175 THR A C 1
ATOM 1361 O O . THR A 1 175 ? -6.566 -0.258 -9.641 1.00 88.06 175 THR A O 1
ATOM 1364 N N . LEU A 1 176 ? -8.564 -1.056 -10.277 1.00 91.62 176 LEU A N 1
ATOM 1365 C CA . LEU A 1 176 ? -8.562 -2.172 -9.340 1.00 91.62 176 LEU A CA 1
ATOM 1366 C C . LEU A 1 176 ? -7.468 -3.191 -9.688 1.00 91.62 176 LEU A C 1
ATOM 1368 O O . LEU A 1 176 ? -7.561 -3.884 -10.699 1.00 91.62 176 LEU A O 1
ATOM 1372 N N . VAL A 1 177 ? -6.477 -3.318 -8.806 1.00 91.88 177 VAL A N 1
ATOM 1373 C CA . VAL A 1 177 ? -5.403 -4.321 -8.871 1.00 91.88 177 VAL A CA 1
ATOM 1374 C C . VAL A 1 177 ? -5.822 -5.610 -8.165 1.00 91.88 177 VAL A C 1
ATOM 1376 O O . VAL A 1 177 ? -5.587 -6.711 -8.657 1.00 91.88 177 VAL A O 1
ATOM 1379 N N . SER A 1 178 ? -6.436 -5.493 -6.986 1.00 91.25 178 SER A N 1
ATOM 1380 C CA . SER A 1 178 ? -6.870 -6.639 -6.182 1.00 91.25 178 SER A CA 1
ATOM 1381 C C . SER A 1 178 ? -8.019 -6.247 -5.263 1.00 91.25 178 SER A C 1
ATOM 1383 O O . SER A 1 178 ? -8.052 -5.124 -4.773 1.00 91.25 178 SER A O 1
ATOM 1385 N N . GLU A 1 179 ? -8.940 -7.175 -5.012 1.00 94.25 179 GLU A N 1
ATOM 1386 C CA . GLU A 1 179 ? -10.070 -7.003 -4.096 1.00 94.25 179 GLU A CA 1
ATOM 1387 C C . GLU A 1 179 ? -10.009 -8.102 -3.024 1.00 94.25 179 GLU A C 1
ATOM 1389 O O . GLU A 1 179 ? -9.799 -9.277 -3.339 1.00 94.25 179 GLU A O 1
ATOM 1394 N N . ILE A 1 180 ? -10.161 -7.724 -1.754 1.00 91.69 180 ILE A N 1
ATOM 1395 C CA . ILE A 1 180 ? -10.118 -8.630 -0.604 1.00 91.69 180 ILE A CA 1
ATOM 1396 C C . ILE A 1 180 ? -11.342 -8.393 0.274 1.00 91.69 180 ILE A C 1
ATOM 1398 O O . ILE A 1 180 ? -11.546 -7.296 0.789 1.00 91.69 180 ILE A O 1
ATOM 1402 N N . GLU A 1 181 ? -12.124 -9.443 0.510 1.00 93.31 181 GLU A N 1
ATOM 1403 C CA . GLU A 1 181 ? -13.187 -9.416 1.514 1.00 93.31 181 GLU A CA 1
ATOM 1404 C C . GLU A 1 181 ? -12.595 -9.497 2.925 1.00 93.31 181 GLU A C 1
ATOM 1406 O O . GLU A 1 181 ? -11.780 -10.371 3.241 1.00 93.31 181 GLU A O 1
ATOM 1411 N N . ILE A 1 182 ? -13.028 -8.594 3.798 1.00 94.44 182 ILE A N 1
ATOM 1412 C CA . ILE A 1 182 ? -12.601 -8.531 5.193 1.00 94.44 182 ILE A CA 1
ATOM 1413 C C . ILE A 1 182 ? -13.770 -8.060 6.064 1.00 94.44 182 ILE A C 1
ATOM 1415 O O . ILE A 1 182 ? -14.748 -7.500 5.580 1.00 94.44 182 ILE A O 1
ATOM 1419 N N . LYS A 1 183 ? -13.733 -8.311 7.374 1.00 95.44 183 LYS A N 1
ATOM 1420 C CA . LYS A 1 183 ? -14.793 -7.794 8.250 1.00 95.44 183 LYS A CA 1
ATOM 1421 C C . LYS A 1 183 ? -14.706 -6.260 8.307 1.00 95.44 183 LYS A C 1
ATOM 1423 O O . LYS A 1 183 ? -13.602 -5.730 8.333 1.00 95.44 183 LYS A O 1
ATOM 1428 N N . PRO A 1 184 ? -15.831 -5.532 8.365 1.00 96.81 184 PRO A N 1
ATOM 1429 C CA . PRO A 1 184 ? -15.787 -4.118 8.708 1.00 96.81 184 PRO A CA 1
ATOM 1430 C C . PRO A 1 184 ? -15.135 -3.912 10.080 1.00 96.81 184 PRO A C 1
ATOM 1432 O O . PRO A 1 184 ? -15.370 -4.693 11.008 1.00 96.81 184 PRO A O 1
ATOM 1435 N N . GLY A 1 185 ? -14.324 -2.868 10.217 1.00 95.50 185 GLY A N 1
ATOM 1436 C CA . GLY A 1 185 ? -13.604 -2.573 11.450 1.00 95.50 185 GLY A CA 1
ATOM 1437 C C . GLY A 1 185 ? -12.363 -1.713 11.244 1.00 95.50 185 GLY A C 1
ATOM 1438 O O . GLY A 1 185 ? -12.100 -1.203 10.156 1.00 95.50 185 GLY A O 1
ATOM 1439 N N . LEU A 1 186 ? -11.601 -1.562 12.325 1.00 96.69 186 LEU A N 1
ATOM 1440 C CA . LEU A 1 186 ? -10.309 -0.887 12.314 1.00 96.69 186 LEU A CA 1
ATOM 1441 C C . LEU A 1 186 ? -9.187 -1.910 12.138 1.00 96.69 186 LEU A C 1
ATOM 1443 O O . LEU A 1 186 ? -9.168 -2.967 12.780 1.00 96.69 186 LEU A O 1
ATOM 1447 N N . TYR A 1 187 ? -8.250 -1.564 11.267 1.00 97.06 187 TYR A N 1
ATOM 1448 C CA . TYR A 1 187 ? -7.123 -2.390 10.880 1.00 97.06 187 TYR A CA 1
ATOM 1449 C C . TYR A 1 187 ? -5.817 -1.632 11.049 1.00 97.06 187 TYR A C 1
ATOM 1451 O O . TYR A 1 187 ? -5.750 -0.408 10.949 1.00 97.06 187 TYR A O 1
ATOM 1459 N N . ARG A 1 188 ? -4.756 -2.399 11.265 1.00 97.31 188 ARG A N 1
ATOM 1460 C CA . ARG A 1 188 ? -3.377 -1.977 11.075 1.00 97.31 188 ARG A CA 1
ATOM 1461 C C . ARG A 1 188 ? -2.891 -2.526 9.749 1.00 97.31 188 ARG A C 1
ATOM 1463 O O . ARG A 1 188 ? -3.186 -3.669 9.403 1.00 97.31 188 ARG A O 1
ATOM 1470 N N . VAL A 1 189 ? -2.124 -1.710 9.047 1.00 97.38 189 VAL A N 1
ATOM 1471 C CA . VAL A 1 189 ? -1.397 -2.085 7.841 1.00 97.38 189 VAL A CA 1
ATOM 1472 C C . VAL A 1 189 ? 0.080 -1.879 8.124 1.00 97.38 189 VAL A C 1
ATOM 1474 O O . VAL A 1 189 ? 0.464 -0.830 8.636 1.00 97.38 189 VAL A O 1
ATOM 1477 N N . ARG A 1 190 ? 0.912 -2.862 7.795 1.00 98.00 190 ARG A N 1
ATOM 1478 C CA . ARG A 1 190 ? 2.370 -2.751 7.814 1.00 98.00 190 ARG A CA 1
ATOM 1479 C C . ARG A 1 190 ? 2.907 -2.976 6.421 1.00 98.00 190 ARG A C 1
ATOM 1481 O O . ARG A 1 190 ? 2.653 -4.019 5.816 1.00 98.00 190 ARG A O 1
ATOM 1488 N N . ILE A 1 191 ? 3.671 -2.006 5.951 1.00 98.31 191 ILE A N 1
ATOM 1489 C CA . ILE A 1 191 ? 4.374 -2.068 4.682 1.00 98.31 191 ILE A CA 1
ATOM 1490 C C . ILE A 1 191 ? 5.833 -2.349 4.982 1.00 98.31 191 ILE A C 1
ATOM 1492 O O . ILE A 1 191 ? 6.464 -1.640 5.765 1.00 98.31 191 ILE A O 1
ATOM 1496 N N . TYR A 1 192 ? 6.353 -3.393 4.358 1.00 98.19 192 TYR A N 1
ATOM 1497 C CA . TYR A 1 192 ? 7.775 -3.652 4.292 1.00 98.19 192 TYR A CA 1
ATOM 1498 C C . TYR A 1 192 ? 8.230 -3.424 2.858 1.00 98.19 192 TYR A C 1
ATOM 1500 O O . TYR A 1 192 ? 7.666 -4.030 1.948 1.00 98.19 192 TYR A O 1
ATOM 1508 N N . SER A 1 193 ? 9.265 -2.620 2.681 1.00 97.62 193 SER A N 1
ATOM 1509 C CA . SER A 1 193 ? 9.900 -2.366 1.391 1.00 97.62 193 SER A CA 1
ATOM 1510 C C . SER A 1 193 ? 11.314 -2.929 1.423 1.00 97.62 193 SER A C 1
ATOM 1512 O O . SER A 1 193 ? 12.016 -2.780 2.424 1.00 97.62 193 SER A O 1
ATOM 1514 N N . SER A 1 194 ? 11.741 -3.582 0.351 1.00 95.94 194 SER A N 1
ATOM 1515 C CA . SER A 1 194 ? 13.076 -4.178 0.227 1.00 95.94 194 SER A CA 1
ATOM 1516 C C . SER A 1 194 ? 13.650 -3.957 -1.160 1.00 95.94 194 SER A C 1
ATOM 1518 O O . SER A 1 194 ? 12.890 -3.873 -2.122 1.00 95.94 194 SER A O 1
ATOM 1520 N N . ASN A 1 195 ? 14.978 -3.953 -1.239 1.00 93.44 195 ASN A N 1
ATOM 1521 C CA . ASN A 1 195 ? 15.751 -3.717 -2.449 1.00 93.44 195 ASN A CA 1
ATOM 1522 C C . ASN A 1 195 ? 15.457 -2.349 -3.088 1.00 93.44 195 ASN A C 1
ATOM 1524 O O . ASN A 1 195 ? 15.441 -2.208 -4.311 1.00 93.44 195 ASN A O 1
ATOM 1528 N N . LEU A 1 196 ? 15.234 -1.330 -2.253 1.00 92.44 196 LEU A N 1
ATOM 1529 C CA . LEU A 1 196 ? 14.949 0.032 -2.716 1.00 92.44 196 LEU A CA 1
ATOM 1530 C C . LEU A 1 196 ? 16.130 0.644 -3.481 1.00 92.44 196 LEU A C 1
ATOM 1532 O O . LEU A 1 196 ? 15.924 1.524 -4.301 1.00 92.44 196 LEU A O 1
ATOM 1536 N N . GLU A 1 197 ? 17.355 0.156 -3.263 1.00 89.50 197 GLU A N 1
ATOM 1537 C CA . GLU A 1 197 ? 18.543 0.610 -3.996 1.00 89.50 197 GLU A CA 1
ATOM 1538 C C . GLU A 1 197 ? 18.543 0.202 -5.484 1.00 89.50 197 GLU A C 1
ATOM 1540 O O . GLU A 1 197 ? 19.253 0.787 -6.302 1.00 89.50 197 GLU A O 1
ATOM 1545 N N . SER A 1 198 ? 17.719 -0.771 -5.882 1.00 85.31 198 SER A N 1
ATOM 1546 C CA . SER A 1 198 ? 17.625 -1.180 -7.290 1.00 85.31 198 SER A CA 1
ATOM 1547 C C . SER A 1 198 ? 17.075 -0.075 -8.203 1.00 85.31 198 SER A C 1
ATOM 1549 O O . SER A 1 198 ? 17.454 0.004 -9.371 1.00 85.31 198 SER A O 1
ATOM 1551 N N . THR A 1 199 ? 16.269 0.842 -7.663 1.00 82.88 199 THR A N 1
ATOM 1552 C CA . THR A 1 199 ? 15.611 1.921 -8.423 1.00 82.88 199 THR A CA 1
ATOM 1553 C C . THR A 1 199 ? 16.585 2.985 -8.914 1.00 82.88 199 THR A C 1
ATOM 1555 O O . THR A 1 199 ? 16.305 3.684 -9.881 1.00 82.88 199 THR A O 1
ATOM 1558 N N . TYR A 1 200 ? 17.767 3.064 -8.300 1.00 81.19 200 TYR A N 1
ATOM 1559 C CA . TYR A 1 200 ? 18.853 3.956 -8.698 1.00 81.19 200 TYR A CA 1
ATOM 1560 C C . TYR A 1 200 ? 19.435 3.561 -10.061 1.00 81.19 200 TYR A C 1
ATOM 1562 O O . TYR A 1 200 ? 20.030 4.392 -10.748 1.00 81.19 200 TYR A O 1
ATOM 1570 N N . GLN A 1 201 ? 19.322 2.280 -10.427 1.00 74.50 201 GLN A N 1
ATOM 1571 C CA . GLN A 1 201 ? 19.865 1.742 -11.673 1.00 74.50 201 GLN A CA 1
ATOM 1572 C C . GLN A 1 201 ? 18.869 1.906 -12.820 1.00 74.50 201 GLN A C 1
ATOM 1574 O O . GLN A 1 201 ? 19.258 2.312 -13.915 1.00 74.50 201 GLN A O 1
ATOM 1579 N N . ASN A 1 202 ? 17.600 1.589 -12.561 1.00 73.00 202 ASN A N 1
ATOM 1580 C CA . ASN A 1 202 ? 16.498 1.758 -13.495 1.00 73.00 202 ASN A CA 1
ATOM 1581 C C . ASN A 1 202 ? 15.177 1.799 -12.714 1.00 73.00 202 ASN A C 1
ATOM 1583 O O . ASN A 1 202 ? 14.809 0.812 -12.085 1.00 73.00 202 ASN A O 1
ATOM 1587 N N . GLU A 1 203 ? 14.464 2.920 -12.754 1.00 73.06 203 GLU A N 1
ATOM 1588 C CA . GLU A 1 203 ? 13.187 3.074 -12.048 1.00 73.06 203 GLU A CA 1
ATOM 1589 C C . GLU A 1 203 ? 12.019 2.316 -12.705 1.00 73.06 203 GLU A C 1
ATOM 1591 O O . GLU A 1 203 ? 11.052 1.998 -12.011 1.00 73.06 203 GLU A O 1
ATOM 1596 N N . ASP A 1 204 ? 12.128 1.994 -14.002 1.00 63.94 204 ASP A N 1
ATOM 1597 C CA . ASP A 1 204 ? 11.106 1.272 -14.779 1.00 63.94 204 ASP A CA 1
ATOM 1598 C C . ASP A 1 204 ? 11.229 -0.262 -14.644 1.00 63.94 204 ASP A C 1
ATOM 1600 O O . ASP A 1 204 ? 10.252 -0.986 -14.850 1.00 63.94 204 ASP A O 1
ATOM 1604 N N . GLU A 1 205 ? 12.432 -0.761 -14.333 1.00 68.00 205 GLU A N 1
ATOM 1605 C CA . GLU A 1 205 ? 12.770 -2.194 -14.223 1.00 68.00 205 GLU A CA 1
ATOM 1606 C C . GLU A 1 205 ? 13.422 -2.529 -12.872 1.00 68.00 205 GLU A C 1
ATOM 1608 O O . GLU A 1 205 ? 14.244 -3.442 -12.779 1.00 68.00 205 GLU A O 1
ATOM 1613 N N . ALA A 1 206 ? 13.115 -1.761 -11.827 1.00 81.06 206 ALA A N 1
ATOM 1614 C CA . ALA A 1 206 ? 13.672 -2.026 -10.512 1.00 81.06 206 ALA A CA 1
ATOM 1615 C C . ALA A 1 206 ? 13.090 -3.302 -9.893 1.00 81.06 206 ALA A C 1
ATOM 1617 O O . ALA A 1 206 ? 11.940 -3.677 -10.109 1.00 81.06 206 ALA A O 1
ATOM 1618 N N . ASP A 1 207 ? 13.905 -3.942 -9.063 1.00 87.19 207 ASP A N 1
ATOM 1619 C CA . ASP A 1 207 ? 13.580 -5.189 -8.374 1.00 87.19 207 ASP A CA 1
ATOM 1620 C C . ASP A 1 207 ? 13.116 -4.914 -6.930 1.00 87.19 207 ASP A C 1
ATOM 1622 O O . ASP A 1 207 ? 13.375 -5.712 -6.017 1.00 87.19 207 ASP A O 1
ATOM 1626 N N . ASP A 1 208 ? 12.497 -3.756 -6.677 1.00 92.75 208 ASP A N 1
ATOM 1627 C CA . ASP A 1 208 ? 11.960 -3.442 -5.361 1.00 92.75 208 ASP A CA 1
ATOM 1628 C C . ASP A 1 208 ? 10.732 -4.313 -5.054 1.00 92.75 208 ASP A C 1
ATOM 1630 O O . ASP A 1 208 ? 9.899 -4.644 -5.898 1.00 92.75 208 ASP A O 1
ATOM 1634 N N . PHE A 1 209 ? 10.644 -4.757 -3.804 1.00 95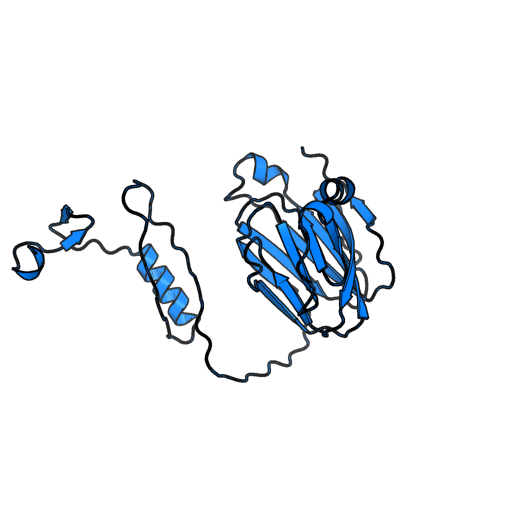.19 209 PHE A N 1
ATOM 1635 C CA . PHE A 1 209 ? 9.613 -5.694 -3.374 1.00 95.19 209 PHE A CA 1
ATOM 1636 C C . PHE A 1 209 ? 8.889 -5.185 -2.140 1.00 95.19 209 PHE A C 1
ATOM 1638 O O . PHE A 1 209 ? 9.511 -4.694 -1.192 1.00 95.19 209 PHE A O 1
ATOM 1645 N N . TYR A 1 210 ? 7.572 -5.393 -2.132 1.00 97.00 210 TYR A N 1
ATOM 1646 C CA . TYR A 1 210 ? 6.703 -4.969 -1.043 1.00 97.00 210 TYR A CA 1
ATOM 1647 C C . TYR A 1 210 ? 6.027 -6.155 -0.374 1.00 97.00 210 TYR A C 1
ATOM 1649 O O . TYR A 1 210 ? 5.345 -6.960 -1.005 1.00 97.00 210 TYR A O 1
ATOM 1657 N N . ARG A 1 211 ? 6.120 -6.232 0.949 1.00 97.19 211 ARG A N 1
ATOM 1658 C CA . ARG A 1 211 ? 5.226 -7.068 1.753 1.00 97.19 211 ARG A CA 1
ATOM 1659 C C . ARG A 1 211 ? 4.212 -6.167 2.437 1.00 97.19 211 ARG A C 1
ATOM 1661 O O . ARG A 1 211 ? 4.579 -5.222 3.122 1.00 97.19 211 ARG A O 1
ATOM 1668 N N . ILE A 1 212 ? 2.942 -6.506 2.287 1.00 97.69 212 ILE A N 1
ATOM 1669 C CA . ILE A 1 212 ? 1.814 -5.807 2.886 1.00 97.69 212 ILE A CA 1
ATOM 1670 C C . ILE A 1 212 ? 1.177 -6.771 3.874 1.00 97.69 212 ILE A C 1
ATOM 1672 O O . ILE A 1 212 ? 0.747 -7.863 3.503 1.00 97.69 212 ILE A O 1
ATOM 1676 N N . GLU A 1 213 ? 1.139 -6.387 5.139 1.00 96.88 213 GLU A N 1
ATOM 1677 C CA . GLU A 1 213 ? 0.499 -7.161 6.193 1.00 96.88 213 GLU A CA 1
ATOM 1678 C C . GLU A 1 213 ? -0.655 -6.364 6.797 1.00 96.88 213 GLU A C 1
ATOM 1680 O O . GLU A 1 213 ? -0.474 -5.202 7.149 1.00 96.88 213 GLU A O 1
ATOM 1685 N N . ILE A 1 214 ? -1.830 -6.983 6.921 1.00 97.06 214 ILE A N 1
ATOM 1686 C CA . ILE A 1 214 ? -3.043 -6.346 7.440 1.00 97.06 214 ILE A CA 1
ATOM 1687 C C . ILE A 1 214 ? -3.633 -7.199 8.562 1.00 97.06 214 ILE A C 1
ATOM 1689 O O . ILE A 1 214 ? -3.861 -8.393 8.371 1.00 97.06 214 ILE A O 1
ATOM 1693 N N . TRP A 1 215 ? -3.924 -6.591 9.712 1.00 96.50 215 TRP A N 1
ATOM 1694 C CA . TRP A 1 215 ? -4.559 -7.268 10.850 1.00 96.50 215 TRP A CA 1
ATOM 1695 C C . TRP A 1 215 ? -5.493 -6.333 11.628 1.00 96.50 215 TRP A C 1
ATOM 1697 O O . TRP A 1 215 ? -5.320 -5.114 11.562 1.00 96.50 215 TRP A O 1
ATOM 1707 N N . PRO A 1 216 ? -6.489 -6.850 12.372 1.00 96.56 216 PRO A N 1
ATOM 1708 C CA . PRO A 1 216 ? -7.357 -6.012 13.198 1.00 96.56 216 PRO A CA 1
ATOM 1709 C C . PRO A 1 216 ? -6.565 -5.213 14.243 1.00 96.56 216 PRO A C 1
ATOM 1711 O O . PRO A 1 216 ? -5.726 -5.764 14.955 1.00 96.56 216 PRO A O 1
ATOM 1714 N N . GLY A 1 217 ? -6.852 -3.922 14.391 1.00 93.38 217 GLY A N 1
ATOM 1715 C CA . GLY A 1 217 ? -6.201 -3.090 15.402 1.00 93.38 217 GLY A CA 1
ATOM 1716 C C . GLY A 1 217 ? -6.831 -1.710 15.523 1.00 93.38 217 GLY A C 1
ATOM 1717 O O . GLY A 1 217 ? -7.485 -1.235 14.608 1.00 93.38 217 GLY A O 1
ATOM 1718 N N . THR A 1 218 ? -6.669 -1.074 16.681 1.00 86.31 218 THR A N 1
ATOM 1719 C CA . THR A 1 218 ? -7.458 0.111 17.062 1.00 86.31 218 THR A CA 1
ATOM 1720 C C . THR A 1 218 ? -6.726 1.441 16.908 1.00 86.31 218 THR A C 1
ATOM 1722 O O . THR A 1 218 ? -7.355 2.488 17.031 1.00 86.31 218 THR A O 1
ATOM 1725 N N . THR A 1 219 ? -5.416 1.431 16.660 1.00 79.75 219 THR A N 1
ATOM 1726 C CA . THR A 1 219 ? -4.611 2.654 16.551 1.00 79.75 219 THR A CA 1
ATOM 1727 C C . THR A 1 219 ? -4.476 3.111 15.105 1.00 79.75 219 THR A C 1
ATOM 1729 O O . THR A 1 219 ? -4.084 2.336 14.228 1.00 79.75 219 THR A O 1
ATOM 1732 N N . THR A 1 220 ? -4.720 4.398 14.864 1.00 77.06 220 THR A N 1
ATOM 1733 C CA . THR A 1 220 ? -4.572 5.018 13.539 1.00 77.06 220 THR A CA 1
ATOM 1734 C C . THR A 1 220 ? -3.185 5.596 13.276 1.00 77.06 220 THR A C 1
ATOM 1736 O O . THR A 1 220 ? -2.856 5.873 12.127 1.00 77.06 220 THR A O 1
ATOM 1739 N N . ASP A 1 221 ? -2.365 5.744 14.317 1.00 87.44 221 ASP A N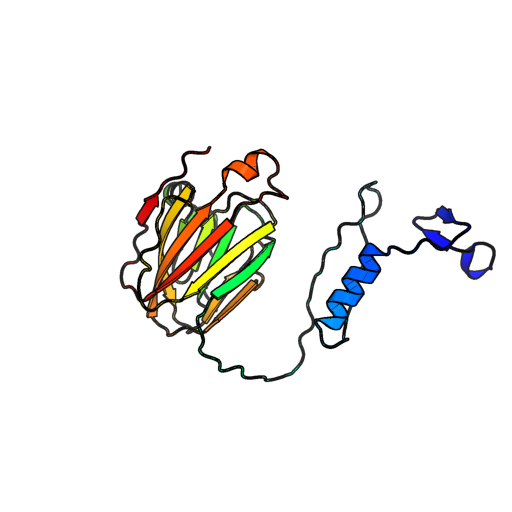 1
ATOM 1740 C CA . ASP A 1 221 ? -1.081 6.441 14.234 1.00 87.44 221 ASP A CA 1
ATOM 1741 C C . ASP A 1 221 ? -0.085 5.742 13.305 1.00 87.44 221 ASP A C 1
ATOM 1743 O O . ASP A 1 221 ? 0.065 4.510 13.334 1.00 87.44 221 ASP A O 1
ATOM 1747 N N . VAL A 1 222 ? 0.643 6.555 12.537 1.00 93.62 222 VAL A N 1
ATOM 1748 C CA . VAL A 1 222 ? 1.803 6.104 11.767 1.00 93.62 222 VAL A CA 1
ATOM 1749 C C . VAL A 1 222 ? 2.923 5.732 12.735 1.00 93.62 222 VAL A C 1
ATOM 1751 O O . VAL A 1 222 ? 3.254 6.491 13.647 1.00 93.62 222 VAL A O 1
ATOM 1754 N N . LYS A 1 223 ? 3.533 4.563 12.537 1.00 95.31 223 LYS A N 1
ATOM 1755 C CA . LYS A 1 223 ? 4.681 4.101 13.322 1.00 95.31 223 LYS A CA 1
ATOM 1756 C C . LYS A 1 223 ? 5.784 3.601 12.398 1.00 95.31 223 LYS A C 1
ATOM 1758 O O . LYS A 1 223 ? 5.653 2.543 11.788 1.00 95.31 223 LYS A O 1
ATOM 1763 N N . LEU A 1 224 ? 6.888 4.339 12.345 1.00 96.19 224 LEU A N 1
ATOM 1764 C CA . LEU A 1 224 ? 8.092 3.937 11.624 1.00 96.19 224 LEU A CA 1
ATOM 1765 C C . LEU A 1 224 ? 8.875 2.907 12.453 1.00 96.19 224 LEU A C 1
ATOM 1767 O O . LEU A 1 224 ? 9.229 3.170 13.603 1.00 96.19 224 LEU A O 1
ATOM 1771 N N . LEU A 1 225 ? 9.106 1.719 11.893 1.00 95.81 225 LEU A N 1
ATOM 1772 C CA . LEU A 1 225 ? 9.829 0.618 12.547 1.00 95.81 225 LEU A CA 1
ATOM 1773 C C . LEU A 1 225 ? 11.261 0.474 12.034 1.00 95.81 225 LEU A C 1
ATOM 1775 O O . LEU A 1 225 ? 12.149 0.085 12.791 1.00 95.81 225 LEU A O 1
ATOM 1779 N N . LYS A 1 226 ? 11.480 0.769 10.752 1.00 96.31 226 LYS A N 1
ATOM 1780 C CA . LYS A 1 226 ? 12.798 0.815 10.125 1.00 96.31 226 LYS A CA 1
ATOM 1781 C C . LYS A 1 226 ? 12.778 1.854 9.019 1.00 96.31 226 LYS A C 1
ATOM 1783 O O . LYS A 1 226 ? 11.865 1.864 8.201 1.00 96.31 226 LYS A O 1
ATOM 1788 N N . GLU A 1 227 ? 13.787 2.706 9.007 1.00 95.56 227 GLU A N 1
ATOM 1789 C CA . GLU A 1 227 ? 13.922 3.771 8.026 1.00 95.56 227 GLU A CA 1
ATOM 1790 C C . GLU A 1 227 ? 14.982 3.393 6.992 1.00 95.56 227 GLU A C 1
ATOM 1792 O O . GLU A 1 227 ? 16.134 3.118 7.341 1.00 95.56 227 GLU A O 1
ATOM 1797 N N . TYR A 1 228 ? 14.591 3.417 5.721 1.00 92.56 228 TYR A N 1
ATOM 1798 C CA . TYR A 1 228 ? 15.543 3.436 4.620 1.00 92.56 228 TYR A CA 1
ATOM 1799 C C . TYR A 1 228 ? 16.130 4.838 4.485 1.00 92.56 228 TYR A C 1
ATOM 1801 O O . TYR A 1 228 ? 15.383 5.801 4.352 1.00 92.56 228 TYR A O 1
ATOM 1809 N N . LYS A 1 229 ? 17.462 4.932 4.511 1.00 85.50 229 LYS A N 1
ATOM 1810 C CA . LYS A 1 229 ? 18.210 6.197 4.426 1.00 85.50 229 LYS A CA 1
ATOM 1811 C C . LYS A 1 229 ? 18.721 6.512 3.020 1.00 85.50 229 LYS A C 1
ATOM 1813 O O . LYS A 1 229 ? 19.598 7.358 2.870 1.00 85.50 229 LYS A O 1
ATOM 1818 N N . GLY A 1 230 ? 18.263 5.766 2.019 1.00 72.25 230 GLY A N 1
ATOM 1819 C CA . GLY A 1 230 ? 18.587 6.067 0.636 1.00 72.25 230 GLY A CA 1
ATOM 1820 C C . GLY A 1 230 ? 17.691 7.185 0.110 1.00 72.25 230 GLY A C 1
ATOM 1821 O O . GLY A 1 230 ? 16.471 7.123 0.268 1.00 72.25 230 GLY A O 1
ATOM 1822 N N . TYR A 1 231 ? 18.366 8.148 -0.522 1.00 57.16 231 TYR A N 1
ATOM 1823 C CA . TYR A 1 231 ? 17.918 9.484 -0.926 1.00 57.16 231 TYR A CA 1
ATOM 1824 C C . TYR A 1 231 ? 17.464 10.382 0.227 1.00 57.16 231 TYR A C 1
ATOM 1826 O O . TYR A 1 231 ? 16.388 10.144 0.812 1.00 57.16 231 TYR A O 1
#

Mean predicted aligned error: 14.7 Å

Foldseek 3Di:
DCVVVVNADDDDPNDGDNDDDDPVVVVVVQCVVCVVVVNDDDDPDDDDPPDDPDDGDDDDDDDDDDDDDDDDPDDDFPKDKFKWWAAPQKKKKFAVPDDDDDPVVQCDPVCVQLQWGDDAGMIMGGHLAGIIAIEIEGEDQDDDPDDLPQFQWKKKFKGFHDNQKIFIAHPDVRDGRDIDGHDGAMKMKMKTKHQSVQVVVPRHDRPIYIYIYMHHDDDGDMDTPHGRPDD

Radius of gyration: 22.04 Å; Cα contacts (8 Å, |Δi|>4): 436; chains: 1; bounding box: 42×39×73 Å

Sequence (231 aa):
MKIKNGEAVYERDSVLFDKKIYPYSVITALLYAAINCNNSLNVIDFGGSLGSDLPPKLYFGLFGLKGGRHNYYRNRNNMNKLDFYTGYHQFYIADKGAAEIDSEKFWTDTANTSRLAIANGIVGVYTGSYGHIIAKLIVTDGPSNTSLENYDHVVEGGLEVKSGVLNILDCPLSTLVSEIEIKPGLYRVRIYSSNLESTYQNEDEADDFYRIEIWPGTTTDVKLLKEYKGY

pLDDT: mean 79.65, std 20.07, range [26.31, 98.31]

Solvent-accessible surface area (backbone atoms only — not comparable to full-atom values): 13596 Å² total; per-residue (Å²): 107,54,56,85,74,70,76,40,73,31,73,56,98,93,42,78,34,93,57,81,81,76,63,58,70,59,53,49,52,53,51,52,51,14,59,78,44,79,68,48,73,86,83,90,77,88,81,70,77,91,88,62,100,62,80,80,76,85,78,84,80,92,82,81,93,77,90,75,95,70,88,76,89,69,96,68,82,57,68,44,82,44,78,48,65,22,37,88,26,30,37,36,46,27,20,59,85,45,71,88,76,61,62,80,76,47,60,37,74,66,19,59,75,58,34,45,24,72,54,84,20,29,31,39,40,53,47,70,30,46,28,52,41,43,35,38,40,35,63,44,90,48,87,76,91,70,80,66,81,85,36,46,28,28,31,32,32,26,38,45,28,78,68,25,33,39,32,33,25,32,29,87,80,57,46,81,74,45,79,43,82,47,78,56,44,47,22,30,39,35,45,34,35,22,53,56,73,38,27,80,79,36,35,65,75,25,71,38,39,35,41,38,40,36,21,66,37,88,59,62,64,76,44,82,76,39,78,57,84,78,129

Nearest PDB structures (foldseek):
  4mqd-assembly1_A  TM=8.240E-01  e=1.009E-08  Bacillus subtilis subsp. subtilis str. 168
  6i86-assembly3_C  TM=6.894E-01  e=6.122E-07  Chondromyces crocatus
  8u18-assembly1_A  TM=1.286E-01  e=7.408E+00  Mus musculus